Protein AF-A0A955LNB6-F1 (afdb_monomer_lite)

pLDDT: mean 81.21, std 17.21, range [40.66, 97.81]

Sequence (208 aa):
MKDRTSLYIALIISGLAFLQFVVLPTIRTRTSMTVINSIMADWQSANHITPMNYWINRNKYPTLPRLVTYKMRNRQVLKKDDELSARFILTLNFEPNPSVPQNSDWLFVLKKSGGNWKVADFRLSKLHPSDIKQQAARYDAAADRAALQQMENARTANAPERQEQQNQPKQQASEVKPLRPIPMKPVETPPQDQTKRPGYRAIPAYVD

Secondary structure (DSSP, 8-state):
---HHHHHHHHHHHHHHHIIIIIHHHHHHHHHHHHHHHHHHHHHTT--SGGGGGBSSGGG----PPEEEEEEEEEEEEEETTEEEEEEEEEEEESS-TTS-TTEEEEEEEEEETTEEEEEEEEE----HHHHHHHHHHHHHHHHHHHHHHHHHHHHHTS--TTSTT----------PPPPPPPPPP-PPPP-----PPPPPP-PPPP-

Structure (mmCIF, N/CA/C/O backbone):
data_AF-A0A955LNB6-F1
#
_entry.id   AF-A0A955LNB6-F1
#
loop_
_atom_site.group_PDB
_atom_site.id
_atom_site.type_symbol
_atom_site.label_atom_id
_atom_site.label_alt_id
_atom_site.label_comp_id
_atom_site.label_asym_id
_atom_site.label_entity_id
_atom_site.label_seq_id
_atom_site.pdbx_PDB_ins_code
_atom_site.Cartn_x
_atom_site.Cartn_y
_atom_site.Cartn_z
_atom_site.occupancy
_atom_site.B_iso_or_equiv
_atom_site.auth_seq_id
_atom_site.auth_comp_id
_atom_site.auth_asym_id
_atom_site.auth_atom_id
_atom_site.pdbx_PDB_model_num
ATOM 1 N N . MET A 1 1 ? -31.751 21.575 38.777 1.00 57.75 1 MET A N 1
ATOM 2 C CA . MET A 1 1 ? -30.827 22.002 37.703 1.00 57.75 1 MET A CA 1
ATOM 3 C C . MET A 1 1 ? -30.287 20.740 37.054 1.00 57.75 1 MET A C 1
ATOM 5 O O . MET A 1 1 ? -29.812 19.888 37.783 1.00 57.75 1 MET A O 1
ATOM 9 N N . LYS A 1 2 ? -30.458 20.545 35.740 1.00 64.88 2 LYS A N 1
ATOM 10 C CA . LYS A 1 2 ? -29.920 19.359 35.046 1.00 64.88 2 LYS A CA 1
ATOM 11 C C . LYS A 1 2 ? -28.391 19.446 35.033 1.00 64.88 2 LYS A C 1
ATOM 13 O O . LYS A 1 2 ? -27.858 20.469 34.602 1.00 64.88 2 LYS A O 1
ATOM 18 N N . ASP A 1 3 ? -27.717 18.400 35.503 1.00 81.88 3 ASP A N 1
ATOM 19 C CA . ASP A 1 3 ? -26.260 18.346 35.625 1.00 81.88 3 ASP A CA 1
ATOM 20 C C . ASP A 1 3 ? -25.580 18.483 34.262 1.00 81.88 3 ASP A C 1
ATOM 22 O O . ASP A 1 3 ? -25.477 17.529 33.484 1.00 81.88 3 ASP A O 1
ATOM 26 N N . ARG A 1 4 ? -25.075 19.689 33.981 1.00 90.50 4 ARG A N 1
ATOM 27 C CA . ARG A 1 4 ? -24.295 20.007 32.773 1.00 90.50 4 ARG A CA 1
ATOM 28 C C . ARG A 1 4 ? -23.047 19.125 32.648 1.00 90.50 4 ARG A C 1
ATOM 30 O O . ARG A 1 4 ? -22.576 18.889 31.542 1.00 90.50 4 ARG A O 1
ATOM 37 N N . THR A 1 5 ? -22.558 18.587 33.765 1.00 91.25 5 THR A N 1
ATOM 38 C CA . THR A 1 5 ? -21.441 17.637 33.844 1.00 91.25 5 THR A CA 1
ATOM 39 C C . THR A 1 5 ? -21.655 16.410 32.958 1.00 91.25 5 THR A C 1
ATOM 41 O O . THR A 1 5 ? -20.740 16.006 32.245 1.00 91.25 5 THR A O 1
ATOM 44 N N . SER A 1 6 ? -22.874 15.860 32.925 1.00 89.94 6 SER A N 1
ATOM 45 C CA . SER A 1 6 ? -23.200 14.697 32.085 1.00 89.94 6 SER A CA 1
ATOM 46 C C . SER A 1 6 ? -23.040 14.989 30.585 1.00 89.94 6 SER A C 1
ATOM 48 O O . SER A 1 6 ? -22.531 14.154 29.837 1.00 89.94 6 SER A O 1
ATOM 50 N N . LEU A 1 7 ? -23.393 16.205 30.153 1.00 92.12 7 LEU A N 1
ATOM 51 C CA . LEU A 1 7 ? -23.286 16.641 28.761 1.00 92.12 7 LEU A CA 1
ATOM 52 C C . LEU A 1 7 ? -21.824 16.810 28.324 1.00 92.12 7 LEU A C 1
ATOM 54 O O . LEU A 1 7 ? -21.465 16.400 27.222 1.00 92.12 7 LEU A O 1
ATOM 58 N N . TYR A 1 8 ? -20.964 17.348 29.194 1.00 95.56 8 TYR A N 1
ATOM 59 C CA . TYR A 1 8 ? -19.531 17.454 28.903 1.00 95.56 8 TYR A CA 1
ATOM 60 C C . TYR A 1 8 ? -18.861 16.082 28.782 1.00 95.56 8 TYR A C 1
ATOM 62 O O . TYR A 1 8 ? -18.085 15.865 27.853 1.00 95.56 8 TYR A O 1
ATOM 70 N N . ILE A 1 9 ? -19.197 15.136 29.667 1.00 94.88 9 ILE A N 1
ATOM 71 C CA . ILE A 1 9 ? -18.668 13.765 29.599 1.00 94.88 9 ILE A CA 1
ATOM 72 C C . ILE A 1 9 ? -19.080 13.099 28.280 1.00 94.88 9 ILE A C 1
ATOM 74 O O . ILE A 1 9 ? -18.234 12.528 27.590 1.00 94.88 9 ILE A O 1
ATOM 78 N N . ALA A 1 10 ? -20.351 13.226 27.884 1.00 93.62 10 ALA A N 1
ATOM 79 C CA . ALA A 1 10 ? -20.845 12.671 26.625 1.00 93.62 10 ALA A CA 1
ATOM 80 C C . ALA A 1 10 ? -20.118 13.255 25.398 1.00 93.62 10 ALA A C 1
ATOM 82 O O . ALA A 1 10 ? -19.743 12.510 24.491 1.00 93.62 10 ALA A O 1
ATOM 83 N N . LEU A 1 11 ? -19.862 14.569 25.383 1.00 95.50 11 LEU A N 1
ATOM 84 C CA . LEU A 1 11 ? -19.104 15.223 24.311 1.00 95.50 11 LEU A CA 1
ATOM 85 C C . LEU A 1 11 ? -17.657 14.724 24.227 1.00 95.50 11 LEU A C 1
ATOM 87 O O . LEU A 1 11 ? -17.171 14.461 23.129 1.00 95.50 11 LEU A O 1
ATOM 91 N N . ILE A 1 12 ? -16.983 14.552 25.367 1.00 96.56 12 ILE A N 1
ATOM 92 C CA . ILE A 1 12 ? -15.603 14.051 25.412 1.00 96.56 12 ILE A CA 1
ATOM 93 C C . ILE A 1 12 ? -15.532 12.619 24.868 1.00 96.56 12 ILE A C 1
ATOM 95 O O . ILE A 1 12 ? -14.704 12.336 24.002 1.00 96.56 12 ILE A O 1
ATOM 99 N N . ILE A 1 13 ? -16.425 11.731 25.317 1.00 96.44 13 ILE A N 1
ATOM 100 C CA . ILE A 1 13 ? -16.478 10.337 24.847 1.00 96.44 13 ILE A CA 1
ATOM 101 C C . ILE A 1 13 ? -16.767 10.285 23.341 1.00 96.44 13 ILE A C 1
ATOM 103 O O . ILE A 1 13 ? -16.095 9.554 22.613 1.00 96.44 13 ILE A O 1
ATOM 107 N N . SER A 1 14 ? -17.715 11.094 22.861 1.00 94.94 14 SER A N 1
ATOM 108 C CA . SER A 1 14 ? -18.036 11.192 21.432 1.00 94.94 14 SER A CA 1
ATOM 109 C C . SER A 1 14 ? -16.838 11.681 20.608 1.00 94.94 14 SER A C 1
ATOM 111 O O . SER A 1 14 ? -16.499 11.088 19.582 1.00 94.94 14 SER A O 1
ATOM 113 N N . GLY A 1 15 ? -16.120 12.700 21.092 1.00 95.06 15 GLY A N 1
ATOM 114 C CA . GLY A 1 15 ? -14.901 13.201 20.453 1.00 95.06 15 GLY A CA 1
ATOM 115 C C . GLY A 1 15 ? -13.784 12.154 20.387 1.00 95.06 15 GLY A C 1
ATOM 116 O O . GLY A 1 15 ? -13.157 11.979 19.341 1.00 95.06 15 GLY A O 1
ATOM 117 N N . LEU A 1 16 ? -13.568 11.405 21.473 1.00 94.81 16 LEU A N 1
ATOM 118 C CA . LEU A 1 16 ? -12.609 10.295 21.524 1.00 94.81 16 LEU A CA 1
ATOM 119 C C . LEU A 1 16 ? -12.979 9.174 20.548 1.00 94.81 16 LEU A C 1
ATOM 121 O O . LEU A 1 16 ? -12.115 8.682 19.819 1.00 94.81 16 LEU A O 1
ATOM 125 N N . ALA A 1 17 ? -14.260 8.802 20.485 1.00 92.31 17 ALA A N 1
ATOM 126 C CA . ALA A 1 17 ? -14.748 7.817 19.528 1.00 92.31 17 ALA A CA 1
ATOM 127 C C . ALA A 1 17 ? -14.506 8.286 18.083 1.00 92.31 17 ALA A C 1
ATOM 129 O O . ALA A 1 17 ? -13.947 7.542 17.276 1.00 92.31 17 ALA A O 1
ATOM 130 N N . PHE A 1 18 ? -14.829 9.541 17.761 1.00 93.00 18 PHE A N 1
ATOM 131 C CA . PHE A 1 18 ? -14.580 10.106 16.435 1.00 93.00 18 PHE A CA 1
ATOM 132 C C . PHE A 1 18 ? -13.091 10.066 16.051 1.00 93.00 18 PHE A C 1
ATOM 134 O O . PHE A 1 18 ? -12.734 9.646 14.945 1.00 93.00 18 PHE A O 1
ATOM 141 N N . LEU A 1 19 ? -12.198 10.429 16.978 1.00 91.56 19 LEU A N 1
ATOM 142 C CA . LEU A 1 19 ? -10.753 10.364 16.757 1.00 91.56 19 LEU A CA 1
ATOM 143 C C . LEU A 1 19 ? -10.287 8.926 16.456 1.00 91.56 19 LEU A C 1
ATOM 145 O O . LEU A 1 19 ? -9.503 8.694 15.529 1.00 91.56 19 LEU A O 1
ATOM 149 N N . GLN A 1 20 ? -10.800 7.956 17.216 1.00 89.62 20 GLN A N 1
ATOM 150 C CA . GLN A 1 20 ? -10.409 6.552 17.121 1.00 89.62 20 GLN A CA 1
ATOM 151 C C . GLN A 1 20 ? -10.917 5.871 15.847 1.00 89.62 20 GLN A C 1
ATOM 153 O O . GLN A 1 20 ? -10.174 5.110 15.221 1.00 89.62 20 GLN A O 1
ATOM 158 N N . PHE A 1 21 ? -12.161 6.146 15.454 1.00 86.75 21 PHE A N 1
ATOM 159 C CA . PHE A 1 21 ? -12.832 5.436 14.364 1.00 86.75 21 PHE A CA 1
ATOM 160 C C . PHE A 1 21 ? -12.761 6.153 13.013 1.00 86.75 21 PHE A C 1
ATOM 162 O O . PHE A 1 21 ? -12.833 5.486 11.985 1.00 86.75 21 PHE A O 1
ATOM 169 N N . VAL A 1 22 ? -12.566 7.475 12.981 1.00 86.88 22 VAL A N 1
ATOM 170 C CA . VAL A 1 22 ? -12.544 8.248 11.724 1.00 86.88 22 VAL A CA 1
ATOM 171 C C . VAL A 1 22 ? -11.147 8.781 11.427 1.00 86.88 22 VAL A C 1
ATOM 173 O O . VAL A 1 22 ? -10.573 8.511 10.366 1.00 86.88 22 VAL A O 1
ATOM 176 N N . VAL A 1 23 ? -10.556 9.510 12.376 1.00 87.88 23 VAL A N 1
ATOM 177 C CA . VAL A 1 23 ? -9.294 10.230 12.149 1.00 87.88 23 VAL A CA 1
ATOM 178 C C . VAL A 1 23 ? -8.121 9.259 12.014 1.00 87.88 23 VAL A C 1
ATOM 180 O O . VAL A 1 23 ? -7.383 9.300 11.026 1.00 87.88 23 VAL A O 1
ATOM 183 N N . LEU A 1 24 ? -7.962 8.336 12.964 1.00 86.44 24 LEU A N 1
ATOM 184 C CA . LEU A 1 24 ? -6.843 7.391 12.976 1.00 86.44 24 LEU A CA 1
ATOM 185 C C . LEU A 1 24 ? -6.779 6.487 11.728 1.00 86.44 24 LEU A C 1
ATOM 187 O O . LEU A 1 24 ? -5.697 6.383 11.138 1.00 86.44 24 LEU A O 1
ATOM 191 N N . PRO A 1 25 ? -7.875 5.855 11.266 1.00 85.94 25 PRO A N 1
ATOM 192 C CA . PRO A 1 25 ? -7.866 5.079 10.024 1.00 85.94 25 PRO A CA 1
ATOM 193 C C . PRO A 1 25 ? -7.523 5.924 8.792 1.00 85.94 25 PRO A C 1
ATOM 195 O O . PRO A 1 25 ? -6.748 5.490 7.933 1.00 85.94 25 PRO A O 1
ATOM 198 N N . THR A 1 26 ? -8.018 7.162 8.734 1.00 87.75 26 THR A N 1
ATOM 199 C CA . THR A 1 26 ? -7.724 8.098 7.638 1.00 87.75 26 THR A CA 1
ATOM 200 C C . THR A 1 26 ? -6.242 8.476 7.597 1.00 87.75 26 THR A C 1
ATOM 202 O O . THR A 1 26 ? -5.619 8.481 6.536 1.00 87.75 26 THR A O 1
ATOM 205 N N . ILE A 1 27 ? -5.619 8.721 8.751 1.00 88.94 27 ILE A N 1
ATOM 206 C CA . ILE A 1 27 ? -4.177 9.001 8.824 1.00 88.94 27 ILE A CA 1
ATOM 207 C C . ILE A 1 27 ? -3.359 7.766 8.415 1.00 88.94 27 ILE A C 1
ATOM 209 O O . ILE A 1 27 ? -2.391 7.869 7.655 1.00 88.94 27 ILE A O 1
ATOM 213 N N . ARG A 1 28 ? -3.748 6.573 8.881 1.00 88.56 28 ARG A N 1
ATOM 214 C CA . ARG A 1 28 ? -3.058 5.312 8.549 1.00 88.56 28 ARG A CA 1
ATOM 215 C C . ARG A 1 28 ? -3.089 5.024 7.048 1.00 88.56 28 ARG A C 1
ATOM 217 O O . ARG A 1 28 ? -2.062 4.665 6.477 1.00 88.56 28 ARG A O 1
ATOM 224 N N . THR A 1 29 ? -4.234 5.229 6.402 1.00 89.19 29 THR A N 1
ATOM 225 C CA . THR A 1 29 ? -4.370 5.052 4.949 1.00 89.19 29 THR A CA 1
ATOM 226 C C . THR A 1 29 ? -3.536 6.074 4.178 1.00 89.19 29 THR A C 1
ATOM 228 O O . THR A 1 29 ? -2.762 5.675 3.307 1.00 89.19 29 THR A O 1
ATOM 231 N N . ARG A 1 30 ? -3.599 7.363 4.539 1.00 93.00 30 ARG A N 1
ATOM 232 C CA . ARG A 1 30 ? -2.792 8.420 3.902 1.00 93.00 30 ARG A CA 1
ATOM 233 C C . ARG A 1 30 ? -1.290 8.150 3.993 1.00 93.00 30 ARG A C 1
ATOM 235 O O . ARG A 1 30 ? -0.617 8.169 2.973 1.00 93.00 30 ARG A O 1
ATOM 242 N N . THR A 1 31 ? -0.780 7.820 5.177 1.00 94.75 31 THR A N 1
ATOM 243 C CA . THR A 1 31 ? 0.662 7.567 5.376 1.00 94.75 31 THR A CA 1
ATOM 244 C C . THR A 1 31 ? 1.172 6.364 4.580 1.00 94.75 31 THR A C 1
ATOM 246 O O . THR A 1 31 ? 2.253 6.431 4.000 1.00 94.75 31 THR A O 1
ATOM 249 N N . SER A 1 32 ? 0.389 5.283 4.488 1.00 95.88 32 SER A N 1
ATOM 250 C CA . SER A 1 32 ? 0.748 4.136 3.640 1.00 95.88 32 SER A CA 1
ATOM 251 C C . SER A 1 32 ? 0.748 4.486 2.144 1.00 95.88 32 SER A C 1
ATOM 253 O O . SER A 1 32 ? 1.608 4.023 1.400 1.00 95.88 32 SER A O 1
ATOM 255 N N . MET A 1 33 ? -0.183 5.346 1.713 1.00 96.44 33 MET A N 1
ATOM 256 C CA . MET A 1 33 ? -0.274 5.829 0.334 1.00 96.44 33 MET A CA 1
ATOM 257 C C . MET A 1 33 ? 0.934 6.687 -0.041 1.00 96.44 33 MET A C 1
ATOM 259 O O . MET A 1 33 ? 1.473 6.530 -1.130 1.00 96.44 33 MET A O 1
ATOM 263 N N . THR A 1 34 ? 1.379 7.564 0.863 1.00 96.81 34 THR A N 1
ATOM 264 C CA . THR A 1 34 ? 2.562 8.401 0.643 1.00 96.81 34 THR A CA 1
ATOM 265 C C . THR A 1 34 ? 3.787 7.551 0.323 1.00 96.81 34 THR A C 1
ATOM 267 O O . THR A 1 34 ? 4.475 7.847 -0.643 1.00 96.81 34 THR A O 1
ATOM 270 N N . VAL A 1 35 ? 4.013 6.455 1.057 1.00 97.06 35 VAL A N 1
ATOM 271 C CA . VAL A 1 35 ? 5.143 5.548 0.788 1.00 97.06 35 VAL A CA 1
ATOM 272 C C . VAL A 1 35 ? 5.052 4.920 -0.602 1.00 97.06 35 VAL A C 1
ATOM 274 O O . VAL A 1 35 ? 6.038 4.934 -1.332 1.00 97.06 35 VAL A O 1
ATOM 277 N N . ILE A 1 36 ? 3.881 4.414 -1.002 1.00 97.69 36 ILE A N 1
ATOM 278 C CA . ILE A 1 36 ? 3.691 3.869 -2.356 1.00 97.69 36 ILE A CA 1
ATOM 279 C C . ILE A 1 36 ? 3.955 4.935 -3.421 1.00 97.69 36 ILE A C 1
ATOM 281 O O . ILE A 1 36 ? 4.692 4.670 -4.365 1.00 97.69 36 ILE A O 1
ATOM 285 N N . ASN A 1 37 ? 3.403 6.138 -3.258 1.00 97.56 37 ASN A N 1
ATOM 286 C CA . ASN A 1 37 ? 3.595 7.225 -4.215 1.00 97.56 37 ASN A CA 1
ATOM 287 C C . ASN A 1 37 ? 5.072 7.620 -4.341 1.00 97.56 37 ASN A C 1
ATOM 289 O O . ASN A 1 37 ? 5.534 7.827 -5.458 1.00 97.56 37 ASN A O 1
ATOM 293 N N . SER A 1 38 ? 5.814 7.668 -3.229 1.00 97.25 38 SER A N 1
ATOM 294 C CA . SER A 1 38 ? 7.257 7.924 -3.252 1.00 97.25 38 SER A CA 1
ATOM 295 C C . SER A 1 38 ? 8.016 6.838 -4.013 1.00 97.25 38 SER A C 1
ATOM 297 O O . SER A 1 38 ? 8.815 7.165 -4.881 1.00 97.25 38 SER A O 1
ATOM 299 N N . ILE A 1 39 ? 7.720 5.554 -3.764 1.00 97.00 39 ILE A N 1
ATOM 300 C CA . ILE A 1 39 ? 8.344 4.440 -4.502 1.00 97.00 39 ILE A CA 1
ATOM 301 C C . ILE A 1 39 ? 8.054 4.561 -6.004 1.00 97.00 39 ILE A C 1
ATOM 303 O O . ILE A 1 39 ? 8.958 4.391 -6.817 1.00 97.00 39 ILE A O 1
ATOM 307 N N . MET A 1 40 ? 6.807 4.862 -6.385 1.00 97.56 40 MET A N 1
ATOM 308 C CA . MET A 1 40 ? 6.447 5.014 -7.798 1.00 97.56 40 MET A CA 1
ATOM 309 C C . MET A 1 40 ? 7.176 6.199 -8.441 1.00 97.56 40 MET A C 1
ATOM 311 O O . MET A 1 40 ? 7.674 6.062 -9.554 1.00 97.56 40 MET A O 1
ATOM 315 N N . ALA A 1 41 ? 7.273 7.337 -7.747 1.00 97.06 41 ALA A N 1
ATOM 316 C CA . ALA A 1 41 ? 7.988 8.516 -8.232 1.00 97.06 41 ALA A CA 1
ATOM 317 C C . ALA A 1 41 ? 9.495 8.246 -8.413 1.00 97.06 41 ALA A C 1
ATOM 319 O O . ALA A 1 41 ? 10.077 8.611 -9.438 1.00 97.06 41 ALA A O 1
ATOM 320 N N . ASP A 1 42 ? 10.118 7.543 -7.465 1.00 96.38 42 ASP A N 1
ATOM 321 C CA . ASP A 1 42 ? 11.518 7.124 -7.566 1.00 96.38 42 ASP A CA 1
ATOM 322 C C . ASP A 1 42 ? 11.732 6.179 -8.765 1.00 96.38 42 ASP A C 1
ATOM 324 O O . ASP A 1 42 ? 12.638 6.377 -9.574 1.00 96.38 42 ASP A O 1
ATOM 328 N N . TRP A 1 43 ? 10.846 5.198 -8.965 1.00 95.94 43 TRP A N 1
ATOM 329 C CA . TRP A 1 43 ? 10.913 4.309 -10.130 1.00 95.94 43 TRP A CA 1
ATOM 330 C C . TRP A 1 43 ? 10.655 5.025 -11.463 1.00 95.94 43 TRP A C 1
ATOM 332 O O . TRP A 1 43 ? 11.260 4.662 -12.473 1.00 95.94 43 TRP A O 1
ATOM 342 N N . GLN A 1 44 ? 9.799 6.052 -11.491 1.00 96.69 44 GLN A N 1
ATOM 343 C CA . GLN A 1 44 ? 9.571 6.880 -12.685 1.00 96.69 44 GLN A CA 1
ATOM 344 C C . GLN A 1 44 ? 10.770 7.767 -13.034 1.00 96.69 44 GLN A C 1
ATOM 346 O O . GLN A 1 44 ? 10.996 8.069 -14.209 1.00 96.69 44 GLN A O 1
ATOM 351 N N . SER A 1 45 ? 11.559 8.162 -12.033 1.00 95.56 45 SER A N 1
ATOM 352 C CA . SER A 1 45 ? 12.794 8.937 -12.209 1.00 95.56 45 SER A CA 1
ATOM 353 C C . SER A 1 45 ? 14.036 8.071 -12.453 1.00 95.56 45 SER A C 1
ATOM 355 O O . SER A 1 45 ? 15.135 8.610 -12.534 1.00 95.56 45 SER A O 1
ATOM 357 N N . ALA A 1 46 ? 13.873 6.747 -12.593 1.00 91.31 46 ALA A N 1
ATOM 358 C CA . ALA A 1 46 ? 14.968 5.775 -12.698 1.00 91.31 46 ALA A CA 1
ATOM 359 C C . ALA A 1 46 ? 15.947 5.807 -11.503 1.00 91.31 46 ALA A C 1
ATOM 361 O O . ALA A 1 46 ? 17.087 5.352 -11.595 1.00 91.31 46 ALA A O 1
ATOM 362 N N . ASN A 1 47 ? 15.503 6.315 -10.348 1.00 91.94 47 ASN A N 1
ATOM 363 C CA . ASN A 1 47 ? 16.270 6.257 -9.115 1.00 91.94 47 ASN A CA 1
ATOM 364 C C . ASN A 1 47 ? 16.031 4.909 -8.426 1.00 91.94 47 ASN A C 1
ATOM 366 O O . ASN A 1 47 ? 15.005 4.690 -7.783 1.00 91.94 47 ASN A O 1
ATOM 370 N N . HIS A 1 48 ? 17.000 4.003 -8.534 1.00 85.75 48 HIS A N 1
ATOM 371 C CA . HIS A 1 48 ? 16.894 2.667 -7.943 1.00 85.75 48 HIS A CA 1
ATOM 372 C C . HIS A 1 48 ? 17.425 2.574 -6.503 1.00 85.75 48 HIS A C 1
ATOM 374 O O . HIS A 1 48 ? 17.187 1.565 -5.843 1.00 85.75 48 HIS A O 1
ATOM 380 N N . ILE A 1 49 ? 18.116 3.603 -5.998 1.00 90.88 49 ILE A N 1
ATOM 381 C CA . ILE A 1 49 ? 18.799 3.560 -4.694 1.00 90.88 49 ILE A CA 1
ATOM 382 C C . ILE A 1 49 ? 17.860 3.999 -3.568 1.00 90.88 49 ILE A C 1
ATOM 384 O O . ILE A 1 49 ? 17.695 3.283 -2.578 1.00 90.88 49 ILE A O 1
ATOM 388 N N . THR A 1 50 ? 17.213 5.158 -3.714 1.00 92.75 50 THR A N 1
ATOM 389 C CA . THR A 1 50 ? 16.292 5.698 -2.702 1.00 92.75 50 THR A CA 1
ATOM 390 C C . THR A 1 50 ? 15.161 4.734 -2.327 1.00 92.75 50 THR A C 1
ATOM 392 O O . THR A 1 50 ? 14.970 4.504 -1.123 1.00 92.75 50 THR A O 1
ATOM 395 N N . PRO A 1 51 ? 14.443 4.104 -3.281 1.00 93.06 51 PRO A N 1
ATOM 396 C CA . PRO A 1 51 ? 13.276 3.306 -2.942 1.00 93.06 51 PRO A CA 1
ATOM 397 C C . PRO A 1 51 ? 13.629 2.029 -2.171 1.00 93.06 51 PRO A C 1
ATOM 399 O O . PRO A 1 51 ? 12.805 1.541 -1.398 1.00 93.06 51 PRO A O 1
ATOM 402 N N . MET A 1 52 ? 14.871 1.537 -2.272 1.00 95.00 52 MET A N 1
ATOM 403 C CA . MET A 1 52 ? 15.361 0.390 -1.499 1.00 95.00 52 MET A CA 1
ATOM 404 C C . MET A 1 52 ? 15.220 0.603 0.022 1.00 95.00 52 MET A C 1
ATOM 406 O O . MET A 1 52 ? 15.034 -0.354 0.776 1.00 95.00 52 MET A O 1
ATOM 410 N N . ASN A 1 53 ? 15.239 1.854 0.499 1.00 95.00 53 ASN A N 1
ATOM 411 C CA . ASN A 1 53 ? 15.068 2.174 1.920 1.00 95.00 53 ASN A CA 1
ATOM 412 C C . ASN A 1 53 ? 13.651 1.922 2.452 1.00 95.00 53 ASN A C 1
ATOM 414 O O . ASN A 1 53 ? 13.474 1.760 3.666 1.00 95.00 53 ASN A O 1
ATOM 418 N N . TYR A 1 54 ? 12.654 1.838 1.567 1.00 96.31 54 TYR A N 1
ATOM 419 C CA . TYR A 1 54 ? 11.291 1.491 1.956 1.00 96.31 54 TYR A CA 1
ATOM 420 C C . TYR A 1 54 ? 11.110 -0.008 2.197 1.00 96.31 54 TYR A C 1
ATOM 422 O O . TYR A 1 54 ? 10.094 -0.391 2.765 1.00 96.31 54 TYR A O 1
ATOM 430 N N . TRP A 1 55 ? 12.056 -0.873 1.825 1.00 97.38 55 TRP A N 1
ATOM 431 C CA . TRP A 1 55 ? 11.935 -2.311 2.063 1.00 97.38 55 TRP A CA 1
ATOM 432 C C . TRP A 1 55 ? 12.341 -2.681 3.491 1.00 97.38 55 TRP A C 1
ATOM 434 O O . TRP A 1 55 ? 13.297 -2.145 4.056 1.00 97.38 55 TRP A O 1
ATOM 444 N N . ILE A 1 56 ? 11.619 -3.635 4.087 1.00 95.88 56 ILE A N 1
ATOM 445 C CA . ILE A 1 56 ? 12.026 -4.253 5.360 1.00 95.88 56 ILE A CA 1
ATOM 446 C C . ILE A 1 56 ? 13.324 -5.031 5.156 1.00 95.88 56 ILE A C 1
ATOM 448 O O . ILE A 1 56 ? 14.265 -4.882 5.930 1.00 95.88 56 ILE A O 1
ATOM 452 N N . ASN A 1 57 ? 13.373 -5.840 4.096 1.00 95.69 57 ASN A N 1
ATOM 453 C CA . ASN A 1 57 ? 14.563 -6.569 3.685 1.00 95.69 57 ASN A CA 1
ATOM 454 C C . ASN A 1 57 ? 15.049 -6.015 2.343 1.00 95.69 57 ASN A C 1
ATOM 456 O O . ASN A 1 57 ? 14.411 -6.246 1.315 1.00 95.69 57 ASN A O 1
ATOM 460 N N . ARG A 1 58 ? 16.185 -5.310 2.367 1.00 95.19 58 ARG A N 1
ATOM 461 C CA . ARG A 1 58 ? 16.799 -4.700 1.178 1.00 95.19 58 ARG A CA 1
ATOM 462 C C . ARG A 1 58 ? 17.142 -5.728 0.096 1.00 95.19 58 ARG A C 1
ATOM 464 O O . ARG A 1 58 ? 17.010 -5.418 -1.077 1.00 95.19 58 ARG A O 1
ATOM 471 N N . ASN A 1 59 ? 17.450 -6.972 0.465 1.00 94.94 59 ASN A N 1
ATOM 472 C CA . ASN A 1 59 ? 17.775 -8.039 -0.491 1.00 94.94 59 ASN A CA 1
ATOM 473 C C . ASN A 1 59 ? 16.550 -8.534 -1.280 1.00 94.94 59 ASN A C 1
ATOM 475 O O . ASN A 1 59 ? 16.697 -9.278 -2.241 1.00 94.94 59 ASN A O 1
ATOM 479 N N . LYS A 1 60 ? 15.333 -8.156 -0.863 1.00 94.00 60 LYS A N 1
ATOM 480 C CA . LYS A 1 60 ? 14.086 -8.428 -1.597 1.00 94.00 60 LYS A CA 1
ATOM 481 C C . LYS A 1 60 ? 13.662 -7.261 -2.494 1.00 94.00 60 LYS A C 1
ATOM 483 O O . LYS A 1 60 ? 12.558 -7.290 -3.040 1.00 94.00 60 LYS A O 1
ATOM 488 N N . TYR A 1 61 ? 14.477 -6.213 -2.588 1.00 95.38 61 TYR A N 1
ATOM 489 C CA . TYR A 1 61 ? 14.222 -5.110 -3.500 1.00 95.38 61 TYR A CA 1
ATOM 490 C C . TYR A 1 61 ? 14.426 -5.592 -4.947 1.00 95.38 61 TYR A C 1
ATOM 492 O O . TYR A 1 61 ? 15.483 -6.145 -5.253 1.00 95.38 61 TYR A O 1
ATOM 500 N N . PRO A 1 62 ? 13.425 -5.448 -5.829 1.00 93.00 62 PRO A N 1
ATOM 501 C CA . PRO A 1 62 ? 13.531 -5.914 -7.203 1.00 93.00 62 PRO A CA 1
ATOM 502 C C . PRO A 1 62 ? 14.333 -4.921 -8.056 1.00 93.00 62 PRO A C 1
ATOM 504 O O . PRO A 1 62 ? 14.125 -3.709 -7.979 1.00 93.00 62 PRO A O 1
ATOM 507 N N . THR A 1 63 ? 15.186 -5.432 -8.941 1.00 91.75 63 THR A N 1
ATOM 508 C CA . THR A 1 63 ? 15.768 -4.624 -10.020 1.00 91.75 63 THR A CA 1
ATOM 509 C C . THR A 1 63 ? 14.784 -4.598 -11.184 1.00 91.75 63 THR A C 1
ATOM 511 O O . THR A 1 63 ? 14.572 -5.612 -11.846 1.00 91.75 63 THR A O 1
ATOM 514 N N . LEU A 1 64 ? 14.147 -3.450 -11.404 1.00 92.44 64 LEU A N 1
ATOM 515 C CA . LEU A 1 64 ? 13.146 -3.246 -12.453 1.00 92.44 64 LEU A CA 1
ATOM 516 C C . LEU A 1 64 ? 13.604 -2.130 -13.401 1.00 92.44 64 LEU A C 1
ATOM 518 O O . LEU A 1 64 ? 14.309 -1.226 -12.952 1.00 92.44 64 LEU A O 1
ATOM 522 N N . PRO A 1 65 ? 13.191 -2.154 -14.681 1.00 94.06 65 PRO A N 1
ATOM 523 C CA . PRO A 1 65 ? 13.348 -1.019 -15.582 1.00 94.06 65 PRO A CA 1
ATOM 524 C C . PRO A 1 65 ? 12.636 0.222 -15.043 1.00 94.06 65 PRO A C 1
ATOM 526 O O . PRO A 1 65 ? 11.839 0.152 -14.101 1.00 94.06 65 PRO A O 1
ATOM 529 N N . ARG A 1 66 ? 12.873 1.363 -15.688 1.00 95.69 66 ARG A N 1
ATOM 530 C CA . ARG A 1 66 ? 12.157 2.596 -15.372 1.00 95.69 66 ARG A CA 1
ATOM 531 C C . ARG A 1 66 ? 10.649 2.388 -15.509 1.00 95.69 66 ARG A C 1
ATOM 533 O O . ARG A 1 66 ? 10.163 1.799 -16.476 1.00 95.69 66 ARG A O 1
ATOM 540 N N . LEU A 1 67 ? 9.901 2.885 -14.529 1.00 97.00 67 LEU A N 1
ATOM 541 C CA . LEU A 1 67 ? 8.444 2.880 -14.568 1.00 97.00 67 LEU A CA 1
ATOM 542 C C . LEU A 1 67 ? 7.963 4.012 -15.486 1.00 97.00 67 LEU A C 1
ATOM 544 O O . LEU A 1 67 ? 8.353 5.162 -15.314 1.00 97.00 67 LEU A O 1
ATOM 548 N N . VAL A 1 68 ? 7.092 3.708 -16.443 1.00 97.12 68 VAL A N 1
ATOM 549 C CA . VAL A 1 68 ? 6.496 4.701 -17.349 1.00 97.12 68 VAL A CA 1
ATOM 550 C C . VAL A 1 68 ? 5.208 5.236 -16.727 1.00 97.12 68 VAL A C 1
ATOM 552 O O . VAL A 1 68 ? 5.079 6.426 -16.441 1.00 97.12 68 VAL A O 1
ATOM 555 N N . THR A 1 69 ? 4.266 4.340 -16.425 1.00 97.44 69 THR A N 1
ATOM 556 C CA . THR A 1 69 ? 2.981 4.690 -15.802 1.00 97.44 69 THR A CA 1
ATOM 557 C C . THR A 1 69 ? 2.556 3.644 -14.786 1.00 97.44 69 THR A C 1
ATOM 559 O O . THR A 1 69 ? 2.915 2.473 -14.897 1.00 97.44 69 THR A O 1
ATOM 562 N N . TYR A 1 70 ? 1.700 4.037 -13.849 1.00 97.31 70 TYR A N 1
ATOM 563 C CA . TYR A 1 70 ? 1.029 3.102 -12.956 1.00 97.31 70 TYR A CA 1
ATOM 564 C C . TYR A 1 70 ? -0.434 3.485 -12.745 1.00 97.31 70 TYR A C 1
ATOM 566 O O . TYR A 1 70 ? -0.817 4.649 -12.865 1.00 97.31 70 TYR A O 1
ATOM 574 N N . LYS A 1 71 ? -1.259 2.497 -12.394 1.00 96.31 71 LYS A N 1
ATOM 575 C CA . LYS A 1 71 ? -2.656 2.700 -12.008 1.00 96.31 71 LYS A CA 1
ATOM 576 C C . LYS A 1 71 ? -2.980 1.897 -10.760 1.00 96.31 71 LYS A C 1
ATOM 578 O O . LYS A 1 71 ? -2.884 0.674 -10.758 1.00 96.31 71 LYS A O 1
ATOM 583 N N . MET A 1 72 ? -3.420 2.575 -9.706 1.00 95.25 72 MET A N 1
ATOM 584 C CA . MET A 1 72 ? -3.899 1.899 -8.503 1.00 95.25 72 MET A CA 1
ATOM 585 C C . MET A 1 72 ? -5.251 1.232 -8.775 1.00 95.25 72 MET A C 1
ATOM 587 O O . MET A 1 72 ? -6.191 1.886 -9.224 1.00 95.25 72 MET A O 1
ATOM 591 N N . ARG A 1 73 ? -5.343 -0.075 -8.516 1.00 92.62 73 ARG A N 1
ATOM 592 C CA . ARG A 1 73 ? -6.562 -0.876 -8.701 1.00 92.62 73 ARG A CA 1
ATOM 593 C C . ARG A 1 73 ? -7.292 -1.118 -7.398 1.00 92.62 73 ARG A C 1
ATOM 595 O O . ARG A 1 73 ? -8.508 -0.988 -7.350 1.00 92.62 73 ARG A O 1
ATOM 602 N N . ASN A 1 74 ? -6.550 -1.474 -6.357 1.00 91.00 74 ASN A N 1
ATOM 603 C CA . ASN A 1 74 ? -7.112 -1.744 -5.045 1.00 91.00 74 ASN A CA 1
ATOM 604 C C . ASN A 1 74 ? -6.145 -1.286 -3.954 1.00 91.00 74 ASN A C 1
ATOM 606 O O . ASN A 1 74 ? -4.924 -1.338 -4.124 1.00 91.00 74 ASN A O 1
ATOM 610 N N . ARG A 1 75 ? -6.703 -0.865 -2.823 1.00 93.12 75 ARG A N 1
ATOM 611 C CA . ARG A 1 75 ? -5.969 -0.529 -1.612 1.00 93.12 75 ARG A CA 1
ATOM 612 C C . ARG A 1 75 ? -6.759 -0.990 -0.406 1.00 93.12 75 ARG A C 1
ATOM 614 O O . ARG A 1 75 ? -7.925 -0.645 -0.248 1.00 93.12 75 ARG A O 1
ATOM 621 N N . GLN A 1 76 ? -6.069 -1.650 0.505 1.00 91.38 76 GLN A N 1
ATOM 622 C CA . GLN A 1 76 ? -6.651 -2.119 1.743 1.00 91.38 76 GLN A CA 1
ATOM 623 C C . GLN A 1 76 ? -5.690 -1.912 2.904 1.00 91.38 76 GLN A C 1
ATOM 625 O O . GLN A 1 76 ? -4.503 -2.180 2.769 1.00 91.38 76 GLN A O 1
ATOM 630 N N . VAL A 1 77 ? -6.196 -1.481 4.056 1.00 91.94 77 VAL A N 1
ATOM 631 C CA . VAL A 1 77 ? -5.429 -1.451 5.307 1.00 91.94 77 VAL A CA 1
ATOM 632 C C . VAL A 1 77 ? -6.095 -2.404 6.286 1.00 91.94 77 VAL A C 1
ATOM 634 O O . VAL A 1 77 ? -7.288 -2.301 6.549 1.00 91.94 77 VAL A O 1
ATOM 637 N N . LEU A 1 78 ? -5.320 -3.351 6.795 1.00 89.19 78 LEU A N 1
ATOM 638 C CA . LEU A 1 78 ? -5.750 -4.423 7.679 1.00 89.19 78 LEU A CA 1
ATOM 639 C C . LEU A 1 78 ? -4.985 -4.309 8.996 1.00 89.19 78 LEU A C 1
ATOM 641 O O . LEU A 1 78 ? -3.768 -4.118 8.995 1.00 89.19 78 LEU A O 1
ATOM 645 N N . LYS A 1 79 ? -5.685 -4.475 10.116 1.00 88.25 79 LYS A N 1
ATOM 646 C CA . LYS A 1 79 ? -5.063 -4.686 11.426 1.00 88.25 79 LYS A CA 1
ATOM 647 C C . LYS A 1 79 ? -5.250 -6.156 11.806 1.00 88.25 79 LYS A C 1
ATOM 649 O O . LYS A 1 79 ? -6.388 -6.616 11.824 1.00 88.25 79 LYS A O 1
ATOM 654 N N . LYS A 1 80 ? -4.167 -6.881 12.082 1.00 84.88 80 LYS A N 1
ATOM 655 C CA . LYS A 1 80 ? -4.201 -8.274 12.553 1.00 84.88 80 LYS A CA 1
ATOM 656 C C . LYS A 1 80 ? -3.142 -8.456 13.639 1.00 84.88 80 LYS A C 1
ATOM 658 O O . LYS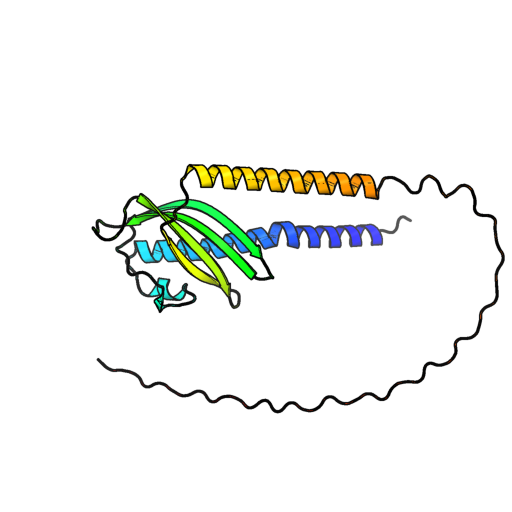 A 1 80 ? -2.013 -8.047 13.411 1.00 84.88 80 LYS A O 1
ATOM 663 N N . ASP A 1 81 ? -3.508 -9.043 14.779 1.00 86.88 81 ASP A N 1
ATOM 664 C CA . ASP A 1 81 ? -2.584 -9.348 15.888 1.00 86.88 81 ASP A CA 1
ATOM 665 C 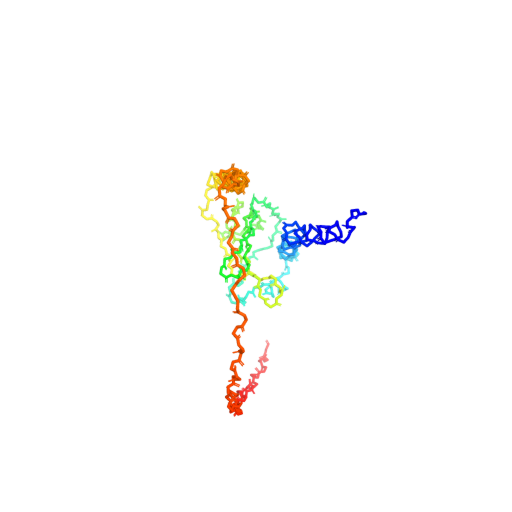C . ASP A 1 81 ? -1.751 -8.122 16.320 1.00 86.88 81 ASP A C 1
ATOM 667 O O . ASP A 1 81 ? -0.534 -8.176 16.443 1.00 86.88 81 ASP A O 1
ATOM 671 N N . ASP A 1 82 ? -2.416 -6.967 16.443 1.00 85.69 82 ASP A N 1
ATOM 672 C CA . ASP A 1 82 ? -1.815 -5.641 16.675 1.00 85.69 82 ASP A CA 1
ATOM 673 C C . ASP A 1 82 ? -0.839 -5.104 15.616 1.00 85.69 82 ASP A C 1
ATOM 675 O O . ASP A 1 82 ? -0.471 -3.926 15.654 1.00 85.69 82 ASP A O 1
ATOM 679 N N . GLU A 1 83 ? -0.548 -5.869 14.569 1.00 90.56 83 GLU A N 1
ATOM 680 C CA . GLU A 1 83 ? 0.181 -5.391 13.404 1.00 90.56 83 GLU A CA 1
ATOM 681 C C . GLU A 1 83 ? -0.744 -4.698 12.397 1.00 90.56 83 GLU A C 1
ATOM 683 O O . GLU A 1 83 ? -1.798 -5.200 11.992 1.00 90.56 83 GLU A O 1
ATOM 688 N N . LEU A 1 84 ? -0.312 -3.525 11.930 1.00 93.50 84 LEU A N 1
ATOM 689 C CA . LEU A 1 84 ? -0.927 -2.840 10.799 1.00 93.50 84 LEU A CA 1
ATOM 690 C C . LEU A 1 84 ? -0.224 -3.250 9.506 1.00 93.50 84 LEU A C 1
ATOM 692 O O . LEU A 1 84 ? 0.987 -3.072 9.351 1.00 93.50 84 LEU A O 1
ATOM 696 N N . SER A 1 85 ? -1.010 -3.740 8.555 1.00 94.56 85 SER A N 1
ATOM 697 C CA . SER A 1 85 ? -0.575 -4.062 7.201 1.00 94.56 85 SER A CA 1
ATOM 698 C C . SER A 1 85 ? -1.417 -3.307 6.178 1.00 94.56 85 SER A C 1
ATOM 700 O O . SER A 1 85 ? -2.592 -3.031 6.404 1.00 94.56 85 SER A O 1
ATOM 702 N N . ALA A 1 86 ? -0.819 -2.946 5.053 1.00 95.75 86 ALA A N 1
ATOM 703 C CA . ALA A 1 86 ? -1.515 -2.339 3.933 1.00 95.75 86 ALA A CA 1
ATOM 704 C C . ALA A 1 86 ? -1.204 -3.133 2.666 1.00 95.75 86 ALA A C 1
ATOM 706 O O . ALA A 1 86 ? -0.071 -3.546 2.444 1.00 95.75 86 ALA A O 1
ATOM 707 N N . ARG A 1 87 ? -2.217 -3.387 1.848 1.00 95.38 87 ARG A N 1
ATOM 708 C CA . ARG A 1 87 ? -2.115 -4.119 0.590 1.00 95.38 87 ARG A CA 1
ATOM 709 C C . ARG A 1 87 ? -2.512 -3.188 -0.533 1.00 95.38 87 ARG A C 1
ATOM 711 O O . ARG A 1 87 ? -3.590 -2.600 -0.484 1.00 95.38 87 ARG A O 1
ATOM 718 N N . PHE A 1 88 ? -1.660 -3.076 -1.537 1.00 96.00 88 PHE A N 1
ATOM 719 C CA . PHE A 1 88 ? -1.936 -2.291 -2.728 1.00 96.00 88 PHE A CA 1
ATOM 720 C C . PHE A 1 88 ? -1.791 -3.177 -3.950 1.00 96.00 88 PHE A C 1
ATOM 722 O O . PHE A 1 88 ? -0.787 -3.868 -4.094 1.00 96.00 88 PHE A O 1
ATOM 729 N N . ILE A 1 89 ? -2.790 -3.140 -4.822 1.00 95.44 89 ILE A N 1
ATOM 730 C CA . ILE A 1 89 ? -2.726 -3.757 -6.141 1.00 95.44 89 ILE A CA 1
ATOM 731 C C . ILE A 1 89 ? -2.605 -2.619 -7.144 1.00 95.44 89 ILE A C 1
ATOM 733 O O . ILE A 1 89 ? -3.492 -1.762 -7.216 1.00 95.44 89 ILE A O 1
ATOM 737 N N . LEU A 1 90 ? -1.502 -2.591 -7.886 1.00 96.25 90 LEU A N 1
ATOM 738 C CA . LEU A 1 90 ? -1.227 -1.582 -8.901 1.00 96.25 90 LEU A CA 1
ATOM 739 C C . LEU A 1 90 ? -0.947 -2.256 -10.239 1.00 96.25 90 LEU A C 1
ATOM 741 O O . LEU A 1 90 ? -0.142 -3.177 -10.298 1.00 96.25 90 LEU A O 1
ATOM 745 N N . THR A 1 91 ? -1.548 -1.755 -11.311 1.00 96.38 91 THR A N 1
ATOM 746 C CA . THR A 1 91 ? -1.102 -2.071 -12.670 1.00 96.38 91 THR A CA 1
ATOM 747 C C . THR A 1 91 ? 0.142 -1.238 -12.955 1.00 96.38 91 THR A C 1
ATOM 749 O O . THR A 1 91 ? 0.063 -0.008 -12.878 1.00 96.38 91 THR A O 1
ATOM 752 N N . LEU A 1 92 ? 1.274 -1.878 -13.250 1.00 96.50 92 LEU A N 1
ATOM 753 C CA . LEU A 1 92 ? 2.548 -1.202 -13.514 1.00 96.50 92 LEU A CA 1
ATOM 754 C C . LEU A 1 92 ? 2.967 -1.390 -14.975 1.00 96.50 92 LEU A C 1
ATOM 756 O O . LEU A 1 92 ? 2.928 -2.508 -15.487 1.00 96.50 92 LEU A O 1
ATOM 760 N N . ASN A 1 93 ? 3.407 -0.300 -15.606 1.00 96.56 93 ASN A N 1
ATOM 761 C CA . ASN A 1 93 ? 3.942 -0.288 -16.966 1.00 96.56 93 ASN A CA 1
ATOM 762 C C . ASN A 1 93 ? 5.373 0.209 -16.937 1.00 96.56 93 ASN A C 1
ATOM 764 O O . ASN A 1 93 ? 5.616 1.372 -16.614 1.00 96.56 93 ASN A O 1
ATOM 768 N N . PHE A 1 94 ? 6.298 -0.674 -17.277 1.00 95.69 94 PHE A N 1
ATOM 769 C CA . PHE A 1 94 ? 7.724 -0.388 -17.303 1.00 95.69 94 PHE A CA 1
ATOM 770 C C . PHE A 1 94 ? 8.175 -0.102 -18.731 1.00 95.69 94 PHE A C 1
ATOM 772 O O . PHE A 1 94 ? 7.474 -0.425 -19.690 1.00 95.69 94 PHE A O 1
ATOM 779 N N . GLU A 1 95 ? 9.362 0.468 -18.895 1.00 95.69 95 GLU A N 1
ATOM 780 C CA . GLU A 1 95 ? 10.002 0.504 -20.208 1.00 95.69 95 GLU A CA 1
ATOM 781 C C . GLU A 1 95 ? 10.143 -0.920 -20.784 1.00 95.69 95 GLU A C 1
ATOM 783 O O . GLU A 1 95 ? 10.202 -1.891 -20.015 1.00 95.69 95 GLU A O 1
ATOM 788 N N . PRO A 1 96 ? 10.151 -1.076 -22.122 1.00 95.00 96 PRO A N 1
ATOM 789 C CA . PRO A 1 96 ? 10.218 -2.385 -22.757 1.00 95.00 96 PRO A CA 1
ATOM 790 C C . PRO A 1 96 ? 11.394 -3.213 -22.230 1.00 95.00 96 PRO A C 1
ATOM 792 O O . PRO A 1 96 ? 12.557 -2.848 -22.380 1.00 95.00 96 PRO A O 1
ATOM 795 N N . ASN A 1 97 ? 11.080 -4.347 -21.607 1.00 94.12 97 ASN A N 1
ATOM 796 C CA . ASN A 1 97 ? 12.056 -5.310 -21.121 1.00 94.12 97 ASN A CA 1
ATOM 797 C C . ASN A 1 97 ? 11.440 -6.714 -21.222 1.00 94.12 97 ASN A C 1
ATOM 799 O O . ASN A 1 97 ? 10.357 -6.925 -20.671 1.00 94.12 97 ASN A O 1
ATOM 803 N N . PRO A 1 98 ? 12.092 -7.674 -21.901 1.00 91.12 98 PRO A N 1
ATOM 804 C CA . PRO A 1 98 ? 11.535 -9.012 -22.114 1.00 91.12 98 PRO A CA 1
ATOM 805 C C . PRO A 1 98 ? 11.341 -9.806 -20.813 1.00 91.12 98 PRO A C 1
ATOM 807 O O . PRO A 1 98 ? 10.518 -10.716 -20.769 1.00 91.12 98 PRO A O 1
ATOM 810 N N . SER A 1 99 ? 12.059 -9.452 -19.746 1.00 92.12 99 SER A N 1
ATOM 811 C CA . SER A 1 99 ? 12.010 -10.141 -18.453 1.00 92.12 99 SER A CA 1
ATOM 812 C C . SER A 1 99 ? 10.941 -9.594 -17.506 1.00 92.12 99 SER A C 1
ATOM 814 O O . SER A 1 99 ? 10.711 -10.180 -16.448 1.00 92.12 99 SER A O 1
ATOM 816 N N . VAL A 1 100 ? 10.300 -8.467 -17.841 1.00 92.12 100 VAL A N 1
ATOM 817 C CA . VAL A 1 100 ? 9.321 -7.812 -16.966 1.00 92.12 100 VAL A CA 1
ATOM 818 C C . VAL A 1 100 ? 7.961 -7.755 -17.653 1.00 92.12 100 VAL A C 1
ATOM 820 O O . VAL A 1 100 ? 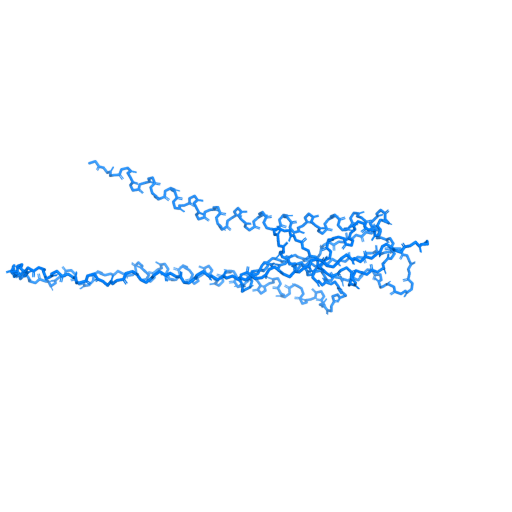7.828 -7.133 -18.708 1.00 92.12 100 VAL A O 1
ATOM 823 N N . PRO A 1 101 ? 6.924 -8.375 -17.068 1.00 91.25 101 PRO A N 1
ATOM 824 C CA . PRO A 1 101 ? 5.609 -8.390 -17.680 1.00 91.25 101 PRO A CA 1
ATOM 825 C C . PRO A 1 101 ? 4.995 -6.985 -17.682 1.00 91.25 101 PRO A C 1
ATOM 827 O O . PRO A 1 101 ? 4.937 -6.291 -16.664 1.00 91.25 101 PRO A O 1
ATOM 830 N N . GLN A 1 102 ? 4.533 -6.582 -18.860 1.00 89.94 102 GLN A N 1
ATOM 831 C CA . GLN A 1 102 ? 3.908 -5.289 -19.123 1.00 89.94 102 GLN A CA 1
ATOM 832 C C . GLN A 1 102 ? 2.426 -5.304 -18.735 1.00 89.94 102 GLN A C 1
ATOM 834 O O . GLN A 1 102 ? 1.793 -6.361 -18.765 1.00 89.94 102 GLN A O 1
ATOM 839 N N . ASN A 1 103 ? 1.857 -4.142 -18.384 1.00 91.44 103 ASN A N 1
ATOM 840 C CA . ASN A 1 103 ? 0.429 -3.978 -18.054 1.00 91.44 103 ASN A CA 1
ATOM 841 C C . ASN A 1 103 ? -0.111 -5.001 -17.047 1.00 91.44 103 ASN A C 1
ATOM 843 O O . ASN A 1 103 ? -1.285 -5.367 -17.077 1.00 91.44 103 ASN A O 1
ATOM 847 N N . SER A 1 104 ? 0.754 -5.466 -16.151 1.00 91.88 104 SER A N 1
ATOM 848 C CA . SER A 1 104 ? 0.430 -6.513 -15.193 1.00 91.88 104 SER A CA 1
ATOM 849 C C . SER A 1 104 ? 0.145 -5.918 -13.825 1.00 91.88 104 SER A C 1
ATOM 851 O O . SER A 1 104 ? 0.682 -4.868 -13.462 1.00 91.88 104 SER A O 1
ATOM 853 N N . ASP A 1 105 ? -0.712 -6.590 -13.064 1.00 95.12 105 ASP A N 1
ATOM 854 C CA . ASP A 1 105 ? -1.033 -6.190 -11.702 1.00 95.12 105 ASP A CA 1
ATOM 855 C C . ASP A 1 105 ? 0.025 -6.718 -10.731 1.00 95.12 105 ASP A C 1
ATOM 857 O O . ASP A 1 105 ? 0.371 -7.899 -10.719 1.00 95.12 105 ASP A O 1
ATOM 861 N N . TRP A 1 106 ? 0.515 -5.834 -9.873 1.00 96.31 106 TRP A N 1
ATOM 862 C CA . TRP A 1 106 ? 1.513 -6.107 -8.850 1.00 96.31 106 TRP A CA 1
ATOM 863 C C . TRP A 1 106 ? 0.922 -5.855 -7.472 1.00 96.31 106 TRP A C 1
ATOM 865 O O . TRP A 1 106 ? 0.246 -4.852 -7.235 1.00 96.31 106 TRP A O 1
ATOM 875 N N . LEU A 1 107 ? 1.189 -6.777 -6.554 1.00 96.19 107 LEU A N 1
ATOM 876 C CA . LEU A 1 107 ? 0.810 -6.682 -5.157 1.00 96.19 107 LEU A CA 1
ATOM 877 C C . LEU A 1 107 ? 1.985 -6.148 -4.339 1.00 96.19 107 LEU A C 1
ATOM 879 O O . LEU A 1 107 ? 3.036 -6.784 -4.259 1.00 96.19 107 LEU A O 1
ATOM 883 N N . PHE A 1 108 ? 1.743 -5.043 -3.645 1.00 97.38 108 PHE A N 1
ATOM 884 C CA . PHE A 1 108 ? 2.589 -4.540 -2.573 1.00 97.38 108 PHE A CA 1
ATOM 885 C C . PHE A 1 108 ? 1.943 -4.858 -1.235 1.00 97.38 108 PHE A C 1
ATOM 887 O O . PHE A 1 108 ? 0.786 -4.505 -0.994 1.00 97.38 108 PHE A O 1
ATOM 894 N N . VAL A 1 109 ? 2.706 -5.478 -0.341 1.00 96.38 109 VAL A N 1
ATOM 895 C CA . VAL A 1 109 ? 2.324 -5.631 1.062 1.00 96.38 109 VAL A CA 1
ATOM 896 C C . VAL A 1 109 ? 3.245 -4.764 1.899 1.00 96.38 109 VAL A C 1
ATOM 898 O O . VAL A 1 109 ? 4.443 -5.017 2.002 1.00 96.38 109 VAL A O 1
ATOM 901 N N . LEU A 1 110 ? 2.673 -3.736 2.508 1.00 97.81 110 LEU A N 1
ATOM 902 C CA . LEU A 1 110 ? 3.337 -2.858 3.453 1.00 97.81 110 LEU A CA 1
ATOM 903 C C . LEU A 1 110 ? 3.003 -3.310 4.874 1.00 97.81 110 LEU A C 1
ATOM 905 O O . LEU A 1 110 ? 1.876 -3.713 5.163 1.00 97.81 110 LEU A O 1
ATOM 909 N N . LYS A 1 111 ? 3.970 -3.205 5.778 1.00 96.62 111 LYS A N 1
ATOM 910 C CA . LYS A 1 111 ? 3.781 -3.364 7.221 1.00 96.62 111 LYS A CA 1
ATOM 911 C C . LYS A 1 111 ? 4.265 -2.116 7.942 1.00 96.62 111 LYS A C 1
ATOM 913 O O . LYS A 1 111 ? 5.220 -1.470 7.507 1.00 96.62 111 LYS A O 1
ATOM 918 N N . LYS A 1 112 ? 3.610 -1.776 9.048 1.00 94.75 112 LYS A N 1
ATOM 919 C CA . LYS A 1 112 ? 4.059 -0.693 9.921 1.00 94.75 112 LYS A CA 1
ATOM 920 C C . LYS A 1 112 ? 5.158 -1.215 10.853 1.00 94.75 112 LYS A C 1
ATOM 922 O O . LYS A 1 112 ? 4.904 -2.110 11.646 1.00 94.75 112 LYS A O 1
ATOM 927 N N . SER A 1 113 ? 6.362 -0.653 10.760 1.00 91.69 113 SER A N 1
ATOM 928 C CA . SER A 1 113 ? 7.546 -1.032 11.542 1.00 91.69 113 SER A CA 1
ATOM 929 C C . SER A 1 113 ? 8.235 0.219 12.086 1.00 91.69 113 SER A C 1
ATOM 931 O O . SER A 1 113 ? 8.656 1.076 11.310 1.00 91.69 113 SER A O 1
ATOM 933 N N . GLY A 1 114 ? 8.365 0.336 13.412 1.00 85.25 114 GLY A N 1
ATOM 934 C CA . GLY A 1 114 ? 9.039 1.481 14.046 1.00 85.25 114 GLY A CA 1
ATOM 935 C C . GLY A 1 114 ? 8.411 2.834 13.688 1.00 85.25 114 GLY A C 1
ATOM 936 O O . GLY A 1 114 ? 9.119 3.792 13.403 1.00 85.25 114 GLY A O 1
ATOM 937 N N . GLY A 1 115 ? 7.079 2.893 13.597 1.00 87.00 115 GLY A N 1
ATOM 938 C CA . GLY A 1 115 ? 6.331 4.104 13.230 1.00 87.00 115 GLY A CA 1
ATOM 939 C C . GLY A 1 115 ? 6.183 4.349 11.724 1.00 87.00 115 GLY A C 1
ATOM 940 O O . GLY A 1 115 ? 5.192 4.958 11.320 1.00 87.00 115 GLY A O 1
ATOM 941 N N . ASN A 1 116 ? 7.073 3.796 10.898 1.00 94.50 116 ASN A N 1
ATOM 942 C CA . ASN A 1 116 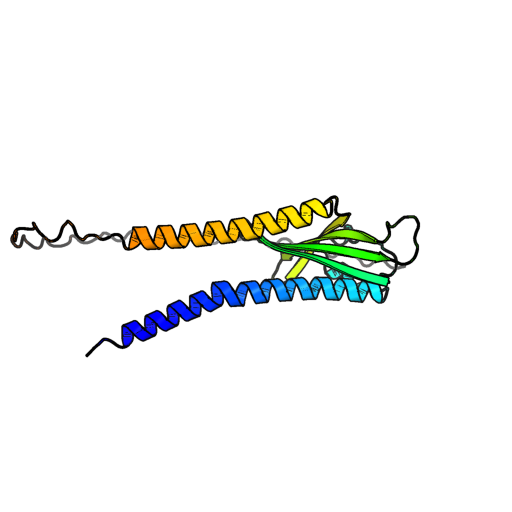? 7.078 3.980 9.446 1.00 94.50 116 ASN A CA 1
ATOM 943 C C . ASN A 1 116 ? 6.453 2.794 8.707 1.00 94.50 116 ASN A C 1
ATOM 945 O O . ASN A 1 116 ? 6.447 1.664 9.195 1.00 94.50 116 ASN A O 1
ATOM 949 N N . TRP A 1 117 ? 5.931 3.037 7.508 1.00 97.44 117 TRP A N 1
ATOM 950 C CA . TRP A 1 117 ? 5.484 1.966 6.621 1.00 97.44 117 TRP A CA 1
ATOM 951 C C . TRP A 1 117 ? 6.648 1.467 5.774 1.00 97.44 117 TRP A C 1
ATOM 953 O O . TRP A 1 117 ? 7.380 2.266 5.194 1.00 97.44 117 TRP A O 1
ATOM 963 N N . LYS A 1 118 ? 6.802 0.146 5.694 1.00 97.56 118 LYS A N 1
ATOM 964 C CA . LYS A 1 118 ? 7.822 -0.501 4.872 1.00 97.56 118 LYS A CA 1
ATOM 965 C C . LYS A 1 118 ? 7.236 -1.634 4.045 1.00 97.56 118 LYS A C 1
ATOM 967 O O . LYS A 1 118 ? 6.325 -2.323 4.497 1.00 97.56 118 LYS A O 1
ATOM 972 N N . VAL A 1 119 ? 7.778 -1.844 2.852 1.00 97.81 119 VAL A N 1
ATOM 973 C CA . VAL A 1 119 ? 7.438 -2.954 1.964 1.00 97.81 119 VAL A CA 1
ATOM 974 C C . VAL A 1 119 ? 7.975 -4.247 2.571 1.00 97.81 119 VAL A C 1
ATOM 976 O O . VAL A 1 119 ? 9.182 -4.443 2.722 1.00 97.81 119 VAL A O 1
ATOM 979 N N . ALA A 1 120 ? 7.053 -5.117 2.965 1.00 96.81 120 ALA A N 1
ATOM 980 C CA . ALA A 1 120 ? 7.343 -6.462 3.438 1.00 96.81 120 ALA A CA 1
ATOM 981 C C . ALA A 1 120 ? 7.420 -7.459 2.275 1.00 96.81 120 ALA A C 1
ATOM 983 O O . ALA A 1 120 ? 8.164 -8.437 2.351 1.00 96.81 120 ALA A O 1
ATOM 984 N N . ASP A 1 121 ? 6.635 -7.216 1.222 1.00 96.38 121 ASP A N 1
ATOM 985 C CA . ASP A 1 121 ? 6.502 -8.120 0.086 1.00 96.38 121 ASP A CA 1
ATOM 986 C C . ASP A 1 121 ? 6.088 -7.378 -1.191 1.00 96.38 121 ASP A C 1
ATOM 988 O O . ASP A 1 121 ? 5.295 -6.432 -1.142 1.00 96.38 121 ASP A O 1
ATOM 992 N N . PHE A 1 122 ? 6.619 -7.832 -2.322 1.00 96.62 122 PHE A N 1
ATOM 993 C CA . PHE A 1 122 ? 6.347 -7.297 -3.651 1.00 96.62 122 PHE A CA 1
ATOM 994 C C . PHE A 1 122 ? 6.381 -8.438 -4.666 1.00 96.62 122 PHE A C 1
ATOM 996 O O . PHE A 1 122 ? 7.381 -9.145 -4.776 1.00 96.62 122 PHE A O 1
ATOM 1003 N N . ARG A 1 123 ? 5.279 -8.644 -5.390 1.00 95.25 123 ARG A N 1
ATOM 1004 C CA . ARG A 1 123 ? 5.145 -9.748 -6.351 1.00 95.25 123 ARG A CA 1
ATOM 1005 C C . ARG A 1 123 ? 4.055 -9.477 -7.375 1.00 95.25 123 ARG A C 1
ATOM 1007 O O . ARG A 1 123 ? 3.164 -8.667 -7.129 1.00 95.25 123 ARG A O 1
ATOM 1014 N N . LEU A 1 124 ? 4.068 -10.226 -8.473 1.00 94.62 124 LEU A N 1
ATOM 1015 C CA . LEU A 1 124 ? 2.944 -10.270 -9.405 1.00 94.62 124 LEU A CA 1
ATOM 1016 C C . LEU A 1 124 ? 1.678 -10.737 -8.686 1.00 94.62 124 LEU A C 1
ATOM 1018 O O . LEU A 1 124 ? 1.672 -11.735 -7.957 1.00 94.62 124 LEU A O 1
ATOM 1022 N N . SER A 1 125 ? 0.603 -9.982 -8.875 1.00 91.25 125 SER A N 1
ATOM 1023 C CA . SER A 1 125 ? -0.711 -10.343 -8.379 1.00 91.25 125 SER A CA 1
ATOM 1024 C C . SER A 1 125 ? -1.239 -11.506 -9.209 1.00 91.25 125 SER A C 1
ATOM 1026 O O . SER A 1 125 ? -1.441 -11.381 -10.411 1.00 91.25 125 SER A O 1
ATOM 1028 N N . LYS A 1 126 ? -1.498 -12.641 -8.556 1.00 83.12 126 LYS A N 1
ATOM 1029 C CA . LYS A 1 126 ? -2.256 -13.743 -9.165 1.00 83.12 126 LYS A CA 1
ATOM 1030 C C . LYS A 1 126 ? -3.767 -13.505 -9.118 1.00 83.12 126 LYS A C 1
ATOM 1032 O O . LYS A 1 126 ? -4.514 -14.347 -9.599 1.00 83.12 126 LYS A O 1
ATOM 1037 N N . LEU A 1 127 ? -4.221 -12.416 -8.483 1.00 70.06 127 LEU A N 1
ATOM 1038 C CA . LEU A 1 127 ? -5.648 -12.130 -8.411 1.00 70.06 127 LEU A CA 1
ATOM 1039 C C . LEU A 1 127 ? -6.157 -11.772 -9.796 1.00 70.06 127 LEU A C 1
ATOM 1041 O O . LEU A 1 127 ? -5.712 -10.790 -10.391 1.00 70.06 127 LEU A O 1
ATOM 1045 N N . HIS A 1 128 ? -7.128 -12.549 -10.263 1.00 66.12 128 HIS A N 1
ATOM 1046 C CA . HIS A 1 128 ? -7.862 -12.208 -11.460 1.00 66.12 128 HIS A CA 1
ATOM 1047 C C . HIS A 1 128 ? -8.703 -10.944 -11.181 1.00 66.12 128 HIS A C 1
ATOM 1049 O O . HIS A 1 128 ? -9.216 -10.778 -10.067 1.00 66.12 128 HIS A O 1
ATOM 1055 N N . PRO A 1 129 ? -8.899 -10.033 -12.152 1.00 63.09 129 PRO A N 1
ATOM 1056 C CA . PRO A 1 129 ? -9.681 -8.809 -11.944 1.00 63.09 129 PRO A CA 1
ATOM 1057 C C . PRO A 1 129 ? -11.107 -9.044 -11.412 1.00 63.09 129 PRO A C 1
ATOM 1059 O O . PRO A 1 129 ? -11.663 -8.190 -10.716 1.00 63.09 129 PRO A O 1
ATOM 1062 N N . SER A 1 130 ? -11.701 -10.205 -11.711 1.00 67.12 130 SER A N 1
ATOM 1063 C CA . SER A 1 130 ? -12.994 -10.641 -11.162 1.00 67.12 130 SER A CA 1
ATOM 1064 C C . SER A 1 130 ? -12.953 -10.840 -9.648 1.00 67.12 130 SER A C 1
ATOM 1066 O O . SER A 1 130 ? -13.893 -10.456 -8.953 1.00 67.12 130 SER A O 1
ATOM 1068 N N . ASP A 1 131 ? -11.852 -11.378 -9.131 1.00 73.19 131 ASP A N 1
ATOM 1069 C CA . ASP A 1 131 ? -11.697 -11.702 -7.716 1.00 73.19 131 ASP A CA 1
ATOM 1070 C C . ASP A 1 131 ? -11.543 -10.427 -6.898 1.00 73.19 131 ASP A C 1
ATOM 1072 O O . ASP A 1 131 ? -12.077 -10.330 -5.801 1.00 73.19 131 ASP A O 1
ATOM 1076 N N . ILE A 1 132 ? -10.899 -9.402 -7.465 1.00 68.25 132 ILE A N 1
ATOM 1077 C CA . ILE A 1 132 ? -10.783 -8.079 -6.842 1.00 68.25 132 ILE A CA 1
ATOM 1078 C C . ILE A 1 132 ? -12.173 -7.463 -6.636 1.00 68.25 132 ILE A C 1
ATOM 1080 O O . ILE A 1 132 ? -12.462 -6.958 -5.550 1.00 68.25 132 ILE A O 1
ATOM 1084 N N . LYS A 1 133 ? -13.053 -7.543 -7.645 1.00 70.19 133 LYS A N 1
ATOM 1085 C CA . LYS A 1 133 ? -14.435 -7.043 -7.540 1.00 70.19 133 LYS A CA 1
ATOM 1086 C C . LYS A 1 133 ? -15.252 -7.836 -6.524 1.00 70.19 133 LYS A C 1
ATOM 1088 O O . LYS A 1 133 ? -15.948 -7.240 -5.710 1.00 70.19 133 LYS A O 1
ATOM 1093 N N . GLN A 1 134 ? -15.148 -9.165 -6.539 1.00 73.56 134 GLN A N 1
ATOM 1094 C CA . GLN A 1 134 ? -15.847 -10.008 -5.567 1.00 73.56 134 GLN A CA 1
ATOM 1095 C C . GLN A 1 134 ? -15.344 -9.774 -4.144 1.00 73.56 134 GLN A C 1
ATOM 1097 O O . GLN A 1 134 ? -16.128 -9.773 -3.200 1.00 73.56 134 GLN A O 1
ATOM 1102 N N . GLN A 1 135 ? -14.043 -9.560 -3.974 1.00 69.88 135 GLN A N 1
ATOM 1103 C CA . GLN A 1 135 ? -13.453 -9.302 -2.672 1.00 69.88 135 GLN A CA 1
ATOM 1104 C C . GLN A 1 135 ? -13.879 -7.929 -2.147 1.00 69.88 135 GLN A C 1
ATOM 1106 O O . GLN A 1 135 ? -14.266 -7.848 -0.987 1.00 69.88 135 GLN A O 1
ATOM 1111 N N . ALA A 1 136 ? -13.914 -6.895 -2.994 1.00 67.00 136 ALA A N 1
ATOM 1112 C CA . ALA A 1 136 ? -14.494 -5.598 -2.643 1.00 67.00 136 ALA A CA 1
ATOM 1113 C C . ALA A 1 136 ? -15.969 -5.734 -2.215 1.00 67.00 136 ALA A C 1
ATOM 1115 O O . ALA A 1 136 ? -16.312 -5.347 -1.104 1.00 67.00 136 ALA A O 1
ATOM 1116 N N . ALA A 1 137 ? -16.795 -6.422 -3.012 1.00 72.19 137 ALA A N 1
ATOM 1117 C CA . ALA A 1 137 ? -18.206 -6.651 -2.688 1.00 72.19 137 ALA A CA 1
ATOM 1118 C C . ALA A 1 137 ? -18.408 -7.431 -1.375 1.00 72.19 137 ALA A C 1
ATOM 1120 O O . ALA A 1 137 ? -19.335 -7.160 -0.616 1.00 72.19 137 ALA A O 1
ATOM 1121 N N . ARG A 1 138 ? -17.527 -8.395 -1.068 1.00 73.56 138 ARG A N 1
ATOM 1122 C CA . ARG A 1 138 ? -17.550 -9.118 0.214 1.00 73.56 138 ARG A CA 1
ATOM 1123 C C . ARG A 1 138 ? -17.190 -8.219 1.394 1.00 73.56 138 ARG A C 1
ATOM 1125 O O . ARG A 1 138 ? -17.725 -8.433 2.476 1.00 73.56 138 ARG A O 1
ATOM 1132 N N . TYR A 1 139 ? -16.293 -7.251 1.207 1.00 67.25 139 TYR A N 1
ATOM 1133 C CA . TYR A 1 139 ? -15.962 -6.282 2.250 1.00 67.25 139 TYR A CA 1
ATOM 1134 C C . TYR A 1 139 ? -17.116 -5.323 2.520 1.00 67.25 139 TYR A C 1
ATOM 1136 O O . TYR A 1 139 ? -17.443 -5.122 3.688 1.00 67.25 139 TYR A O 1
ATOM 1144 N N . ASP A 1 140 ? -17.763 -4.816 1.473 1.00 69.56 140 ASP A N 1
ATOM 1145 C CA . ASP A 1 140 ? -18.935 -3.948 1.614 1.00 69.56 140 ASP A CA 1
ATOM 1146 C C . ASP A 1 140 ? -20.065 -4.698 2.341 1.00 69.56 140 ASP A C 1
ATOM 1148 O O . ASP A 1 140 ? -20.555 -4.250 3.377 1.00 69.56 140 ASP A O 1
ATOM 1152 N N . ALA A 1 141 ? -20.354 -5.935 1.921 1.00 76.69 141 ALA A N 1
ATOM 1153 C CA . ALA A 1 141 ? -21.347 -6.779 2.584 1.00 76.69 141 ALA A CA 1
ATOM 1154 C C . ALA A 1 141 ? -20.985 -7.130 4.042 1.00 76.69 141 ALA A C 1
ATOM 1156 O O . ALA A 1 141 ? -21.872 -7.300 4.881 1.00 76.69 141 ALA A O 1
ATOM 1157 N N . ALA A 1 142 ? -19.697 -7.276 4.372 1.00 73.25 142 ALA A N 1
ATOM 1158 C CA . ALA A 1 142 ? -19.259 -7.534 5.744 1.00 73.25 142 ALA A CA 1
ATOM 1159 C C . ALA A 1 142 ? -19.410 -6.294 6.638 1.00 73.25 142 ALA A C 1
ATOM 1161 O O . ALA A 1 142 ? -19.789 -6.434 7.802 1.00 73.25 142 ALA A O 1
ATOM 1162 N N . ALA A 1 143 ? -19.147 -5.099 6.103 1.00 69.62 143 ALA A N 1
ATOM 1163 C CA . ALA A 1 143 ? -19.378 -3.843 6.807 1.00 69.62 143 ALA A CA 1
ATOM 1164 C C . ALA A 1 143 ? -20.875 -3.638 7.096 1.00 69.62 143 ALA A C 1
ATOM 1166 O O . ALA A 1 143 ? -21.233 -3.333 8.234 1.00 69.62 143 ALA A O 1
ATOM 1167 N N . ASP A 1 144 ? -21.743 -3.915 6.118 1.00 81.19 144 ASP A N 1
ATOM 1168 C CA . ASP A 1 144 ? -23.199 -3.833 6.286 1.00 81.19 144 ASP A CA 1
ATOM 1169 C C . ASP A 1 144 ? -23.710 -4.818 7.344 1.00 81.19 144 ASP A C 1
ATOM 1171 O O . ASP A 1 144 ? -24.497 -4.454 8.219 1.00 81.19 144 ASP A O 1
ATOM 1175 N N . ARG A 1 145 ? -23.215 -6.063 7.330 1.00 83.62 145 ARG A N 1
ATOM 1176 C CA . ARG A 1 145 ? -23.548 -7.057 8.365 1.00 83.62 145 ARG A CA 1
ATOM 1177 C C . ARG A 1 145 ? -23.089 -6.620 9.752 1.00 83.62 145 ARG A C 1
ATOM 1179 O O . ARG A 1 145 ? -23.840 -6.782 10.709 1.00 83.62 145 ARG A O 1
ATOM 1186 N N . ALA A 1 146 ? -21.889 -6.053 9.868 1.00 82.50 146 ALA A N 1
ATOM 1187 C CA . ALA A 1 146 ? -21.391 -5.543 11.141 1.00 82.50 146 ALA A CA 1
ATOM 1188 C C . ALA A 1 146 ? -22.258 -4.385 11.666 1.00 82.50 146 ALA A C 1
ATOM 1190 O O . ALA A 1 146 ? -22.566 -4.349 12.857 1.00 82.50 146 ALA A O 1
ATOM 1191 N N . ALA A 1 147 ? -22.701 -3.480 10.788 1.00 81.69 147 ALA A N 1
ATOM 1192 C CA . ALA A 1 147 ? -23.603 -2.389 11.149 1.00 81.69 147 ALA A CA 1
ATOM 1193 C C . ALA A 1 147 ? -24.983 -2.902 11.595 1.00 81.69 147 ALA A C 1
ATOM 1195 O O . ALA A 1 147 ? -25.494 -2.473 12.631 1.00 81.69 147 ALA A O 1
ATOM 1196 N N . LEU A 1 148 ? -25.560 -3.866 10.869 1.00 88.62 148 LEU A N 1
ATOM 1197 C CA . LEU A 1 148 ? -26.826 -4.507 11.245 1.00 88.62 148 LEU A CA 1
ATOM 1198 C C . LEU A 1 148 ? -26.727 -5.196 12.606 1.00 88.62 148 LEU A C 1
ATOM 1200 O O . LEU A 1 148 ? -27.598 -5.013 13.452 1.00 88.62 148 LEU A O 1
ATOM 1204 N N . GLN A 1 149 ? -25.637 -5.919 12.853 1.00 91.12 149 GLN A N 1
ATOM 1205 C CA . GLN A 1 149 ? -25.438 -6.608 14.122 1.00 91.12 149 GLN A CA 1
ATOM 1206 C C . GLN A 1 149 ? -25.255 -5.631 15.291 1.00 91.12 149 GLN A C 1
ATOM 1208 O O . GLN A 1 149 ? -25.746 -5.879 16.389 1.00 91.12 149 GLN A O 1
ATOM 1213 N N . GLN A 1 150 ? -24.612 -4.482 15.067 1.00 87.00 150 GLN A N 1
ATOM 1214 C CA . GLN A 1 150 ? -24.559 -3.413 16.067 1.00 87.00 150 GLN A CA 1
ATOM 1215 C C . GLN A 1 150 ? -25.943 -2.821 16.357 1.00 87.00 150 GLN A C 1
ATOM 1217 O O . GLN A 1 150 ? -26.262 -2.586 17.521 1.00 87.00 150 GLN A O 1
ATOM 1222 N N . MET A 1 151 ? -26.778 -2.612 15.333 1.00 87.31 151 MET A N 1
ATOM 1223 C CA . MET A 1 151 ? -28.157 -2.147 15.526 1.00 87.31 151 MET A CA 1
ATOM 1224 C C . MET A 1 151 ? -29.002 -3.163 16.295 1.00 87.31 151 MET A C 1
ATOM 1226 O O . MET A 1 151 ? -29.782 -2.776 17.163 1.00 87.31 151 MET A O 1
ATOM 1230 N N . GLU A 1 152 ? -28.842 -4.453 16.005 1.00 88.56 152 GLU A N 1
ATOM 1231 C CA . GLU A 1 152 ? -29.549 -5.526 16.704 1.00 88.56 152 GLU A CA 1
ATOM 1232 C C . GLU A 1 152 ? -29.121 -5.615 18.174 1.00 88.56 152 GLU A C 1
ATOM 1234 O O . GLU A 1 152 ? -29.976 -5.611 19.058 1.00 88.56 152 GLU A O 1
ATOM 1239 N N . ASN A 1 153 ? -27.815 -5.546 18.450 1.00 87.69 153 ASN A N 1
ATOM 1240 C CA . ASN A 1 153 ? -27.281 -5.490 19.814 1.00 87.69 153 ASN A CA 1
ATOM 1241 C C . ASN A 1 153 ? -27.746 -4.236 20.577 1.00 87.69 153 ASN A C 1
ATOM 1243 O O . ASN A 1 153 ? -28.037 -4.298 21.769 1.00 87.69 153 ASN A O 1
ATOM 1247 N N . ALA A 1 154 ? -27.848 -3.085 19.906 1.00 83.25 154 ALA A N 1
ATOM 1248 C CA . ALA A 1 154 ? -28.371 -1.862 20.515 1.00 83.25 154 ALA A CA 1
ATOM 1249 C C . ALA A 1 154 ? -29.880 -1.949 20.806 1.00 83.25 154 ALA A C 1
ATOM 1251 O O . ALA A 1 154 ? -30.359 -1.337 21.764 1.00 83.25 154 ALA A O 1
ATOM 1252 N N . ARG A 1 155 ? -30.639 -2.711 20.004 1.00 84.06 155 ARG A N 1
ATOM 1253 C CA . ARG A 1 155 ? -32.060 -2.987 20.261 1.00 84.06 155 ARG A CA 1
ATOM 1254 C C . ARG A 1 155 ? -32.244 -3.924 21.449 1.00 84.06 155 ARG A C 1
ATOM 1256 O O . ARG A 1 155 ? -33.088 -3.633 22.288 1.00 84.06 155 ARG A O 1
ATOM 1263 N N . THR A 1 156 ? -31.459 -4.996 21.553 1.00 82.44 156 THR A N 1
ATOM 1264 C CA . THR A 1 156 ? -31.543 -5.935 22.685 1.00 82.44 156 THR A CA 1
ATOM 1265 C C . THR A 1 156 ? -31.038 -5.325 23.990 1.00 82.44 156 THR A C 1
ATOM 1267 O O . THR A 1 156 ? -31.654 -5.553 25.023 1.00 82.44 156 THR A O 1
ATOM 1270 N N . ALA A 1 157 ? -30.015 -4.466 23.959 1.00 77.31 157 ALA A N 1
ATOM 1271 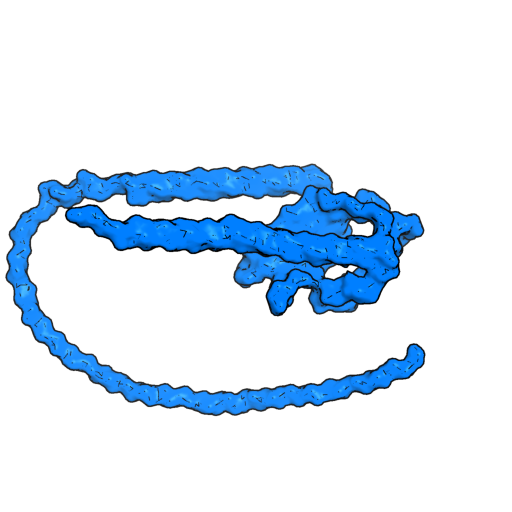C CA . ALA A 1 157 ? -29.545 -3.749 25.152 1.00 77.31 157 ALA A CA 1
ATOM 1272 C C . ALA A 1 157 ? -30.565 -2.737 25.717 1.00 77.31 157 ALA A C 1
ATOM 1274 O O . ALA A 1 157 ? -30.500 -2.396 26.892 1.00 77.31 157 ALA A O 1
ATOM 1275 N N . ASN A 1 158 ? -31.508 -2.259 24.895 1.00 66.88 158 ASN A N 1
ATOM 1276 C CA . ASN A 1 158 ? -32.598 -1.371 25.319 1.00 66.88 158 ASN A CA 1
ATOM 1277 C C . ASN A 1 158 ? -33.954 -2.097 25.433 1.00 66.88 158 ASN A C 1
ATOM 1279 O O . ASN A 1 158 ? -34.965 -1.456 25.733 1.00 66.88 158 ASN A O 1
ATOM 1283 N N . ALA A 1 159 ? -33.994 -3.414 25.186 1.00 59.03 159 ALA A N 1
ATOM 1284 C CA . ALA A 1 159 ? -35.173 -4.240 25.410 1.00 59.03 159 ALA A CA 1
ATOM 1285 C C . ALA A 1 159 ? -35.311 -4.445 26.934 1.00 59.03 159 ALA A C 1
ATOM 1287 O O . ALA A 1 159 ? -34.444 -5.048 27.559 1.00 59.03 159 ALA A O 1
ATOM 1288 N N . PRO A 1 160 ? -36.326 -3.846 27.563 1.00 56.66 160 PRO A N 1
ATOM 1289 C CA . PRO A 1 160 ? -36.190 -3.300 28.906 1.00 56.66 160 PRO A CA 1
ATOM 1290 C C . PRO A 1 160 ? -36.356 -4.316 30.041 1.00 56.66 160 PRO A C 1
ATOM 1292 O O . PRO A 1 160 ? -37.237 -5.172 29.998 1.00 56.66 160 PRO A O 1
ATOM 1295 N N . GLU A 1 161 ? -35.671 -4.021 31.150 1.00 53.47 161 GLU A N 1
ATOM 1296 C CA . GLU A 1 161 ? -35.988 -4.363 32.552 1.00 53.47 161 GLU A CA 1
ATOM 1297 C C . GLU A 1 161 ? -37.399 -3.892 33.007 1.00 53.47 161 GLU A C 1
ATOM 1299 O O . GLU A 1 161 ? -37.653 -3.647 34.184 1.00 53.47 161 GLU A O 1
ATOM 1304 N N . ARG A 1 162 ? -38.376 -3.751 32.098 1.00 54.44 162 ARG A N 1
ATOM 1305 C CA . ARG A 1 162 ? -39.742 -3.296 32.415 1.00 54.44 162 ARG A CA 1
ATOM 1306 C C . ARG A 1 162 ? -40.590 -4.337 33.152 1.00 54.44 162 ARG A C 1
ATOM 1308 O O . ARG A 1 162 ? -41.758 -4.054 33.394 1.00 54.44 162 ARG A O 1
ATOM 1315 N N . GLN A 1 163 ? -40.056 -5.504 33.515 1.00 52.34 163 GLN A N 1
ATOM 1316 C CA . GLN A 1 163 ? -40.844 -6.542 34.191 1.00 52.3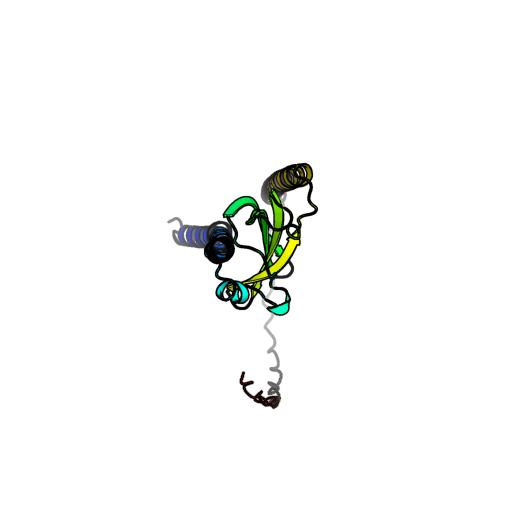4 163 GLN A CA 1
ATOM 1317 C C . GLN A 1 163 ? -40.537 -6.761 35.679 1.00 52.34 163 GLN A C 1
ATOM 1319 O O . GLN A 1 163 ? -41.332 -7.433 36.326 1.00 52.34 163 GLN A O 1
ATOM 1324 N N . GLU A 1 164 ? -39.508 -6.150 36.280 1.00 51.84 164 GLU A N 1
ATOM 1325 C CA . GLU A 1 164 ? -39.178 -6.436 37.697 1.00 51.84 164 GLU A CA 1
ATOM 1326 C C . GLU A 1 164 ? -39.420 -5.300 38.701 1.00 51.84 164 GLU A C 1
ATOM 1328 O O . GLU A 1 164 ? -39.185 -5.474 39.894 1.00 51.84 164 GLU A O 1
ATOM 1333 N N . GLN A 1 165 ? -39.995 -4.164 38.295 1.00 48.47 165 GLN A N 1
ATOM 1334 C CA . GLN A 1 165 ? -40.310 -3.080 39.241 1.00 48.47 165 GLN A CA 1
ATOM 1335 C C . GLN A 1 165 ? -41.657 -3.209 39.976 1.00 48.47 165 GLN A C 1
ATOM 1337 O O . GLN A 1 165 ? -42.082 -2.249 40.617 1.00 48.47 165 GLN A O 1
ATOM 1342 N N . GLN A 1 166 ? -42.328 -4.368 39.936 1.00 51.81 166 GLN A N 1
ATOM 1343 C CA . GLN A 1 166 ? -43.642 -4.525 40.580 1.00 51.81 166 GLN A CA 1
ATOM 1344 C C . GLN A 1 166 ? -43.694 -5.436 41.813 1.00 51.81 166 GLN A C 1
ATOM 1346 O O . GLN A 1 166 ? -44.748 -5.498 42.427 1.00 51.81 166 GLN A O 1
ATOM 1351 N N . ASN A 1 167 ? -42.598 -6.065 42.255 1.00 55.47 167 ASN A N 1
ATOM 1352 C CA . ASN A 1 167 ? -42.606 -6.838 43.506 1.00 55.47 167 ASN A CA 1
ATOM 1353 C C . ASN A 1 167 ? -41.246 -6.810 44.226 1.00 55.47 167 ASN A C 1
ATOM 1355 O O . ASN A 1 167 ? -40.482 -7.766 44.156 1.00 55.47 167 ASN A O 1
ATOM 1359 N N . GLN A 1 168 ? -40.958 -5.747 44.983 1.00 45.50 168 GLN A N 1
ATOM 1360 C CA . GLN A 1 168 ? -40.014 -5.855 46.103 1.00 45.50 168 GLN A CA 1
ATOM 1361 C C . GLN A 1 168 ? -40.646 -5.322 47.397 1.00 45.50 168 GLN A C 1
ATOM 1363 O O . GLN A 1 168 ? -40.893 -4.118 47.515 1.00 45.50 168 GLN A O 1
ATOM 1368 N N . PRO A 1 169 ? -40.924 -6.197 48.381 1.00 52.22 169 PRO A N 1
ATOM 1369 C CA . PRO A 1 169 ? -41.296 -5.777 49.720 1.00 52.22 169 PRO A CA 1
ATOM 1370 C C . PRO A 1 169 ? -40.080 -5.185 50.442 1.00 52.22 169 PRO A C 1
ATOM 1372 O O . PRO A 1 169 ? -38.975 -5.723 50.395 1.00 52.22 169 PRO A O 1
ATOM 1375 N N . LYS A 1 170 ? -40.316 -4.069 51.142 1.00 52.81 170 LYS A N 1
ATOM 1376 C CA . LYS A 1 170 ? -39.390 -3.454 52.100 1.00 52.81 170 LYS A CA 1
ATOM 1377 C C . LYS A 1 170 ? -38.878 -4.515 53.079 1.00 52.81 170 LYS A C 1
ATOM 1379 O O . LYS A 1 170 ? -39.661 -5.018 53.882 1.00 52.81 170 LYS A O 1
ATOM 1384 N N . GLN A 1 171 ? -37.579 -4.798 53.060 1.00 49.50 171 GLN A N 1
ATOM 1385 C CA . GLN A 1 171 ? -36.917 -5.525 54.136 1.00 49.50 171 GLN A CA 1
ATOM 1386 C C . GLN A 1 171 ? -35.849 -4.670 54.807 1.00 49.50 171 GLN A C 1
ATOM 1388 O O . GLN A 1 171 ? -35.186 -3.828 54.203 1.00 49.50 171 GLN A O 1
ATOM 1393 N N . GLN A 1 172 ? -35.828 -4.865 56.117 1.00 53.12 172 GLN A N 1
ATOM 1394 C CA . GLN A 1 172 ? -35.239 -4.053 57.157 1.00 53.12 172 GLN A CA 1
ATOM 1395 C C . GLN A 1 172 ? -33.714 -4.064 57.153 1.00 53.12 172 GLN A C 1
ATOM 1397 O O . GLN A 1 172 ? -33.056 -5.033 56.780 1.00 53.12 172 GLN A O 1
ATOM 1402 N N . ALA A 1 173 ? -33.193 -2.954 57.669 1.00 52.47 173 ALA A N 1
ATOM 1403 C CA . ALA A 1 173 ? -31.821 -2.758 58.088 1.00 52.47 173 ALA A CA 1
ATOM 1404 C C . ALA A 1 173 ? -31.296 -3.951 58.904 1.00 52.47 173 ALA A C 1
ATOM 1406 O O . ALA A 1 173 ? -31.870 -4.309 59.930 1.00 52.47 173 ALA A O 1
ATOM 1407 N N . SER A 1 174 ? -30.177 -4.521 58.460 1.00 53.34 174 SER A N 1
ATOM 1408 C CA . SER A 1 174 ? -29.347 -5.425 59.253 1.00 53.34 174 SER A CA 1
ATOM 1409 C C . SER A 1 174 ? -27.927 -4.867 59.315 1.00 53.34 174 SER A C 1
ATOM 1411 O O . SER A 1 174 ? -27.212 -4.809 58.321 1.00 53.34 174 SER A O 1
ATOM 1413 N N . GLU A 1 175 ? -27.614 -4.371 60.508 1.00 53.38 175 GLU A N 1
ATOM 1414 C CA . GLU A 1 175 ? -26.379 -4.558 61.271 1.00 53.38 175 GLU A CA 1
ATOM 1415 C C . GLU A 1 175 ? -25.026 -4.469 60.539 1.00 53.38 175 GLU A C 1
ATOM 1417 O O . GLU A 1 175 ? -24.554 -5.379 59.856 1.00 53.38 175 GLU A O 1
ATOM 1422 N N . VAL A 1 176 ? -24.355 -3.342 60.784 1.00 50.81 176 VAL A N 1
ATOM 1423 C CA . VAL A 1 176 ? -22.976 -3.051 60.388 1.00 50.81 176 VAL A CA 1
ATOM 1424 C C . VAL A 1 176 ? -22.016 -3.940 61.181 1.00 50.81 176 VAL A C 1
ATOM 1426 O O . VAL A 1 176 ? -21.788 -3.735 62.371 1.00 50.81 176 VAL A O 1
ATOM 1429 N N . LYS A 1 177 ? -21.412 -4.917 60.501 1.00 61.19 177 LYS A N 1
ATOM 1430 C CA . LYS A 1 177 ? -20.329 -5.745 61.043 1.00 61.19 177 LYS A CA 1
ATOM 1431 C C . LYS A 1 177 ? -18.990 -4.995 60.907 1.00 61.19 177 LYS A C 1
ATOM 1433 O O . LYS A 1 177 ? -18.669 -4.556 59.801 1.00 61.19 177 LYS A O 1
ATOM 1438 N N . PRO A 1 178 ? -18.188 -4.842 61.976 1.00 62.41 178 PRO A N 1
ATOM 1439 C CA . PRO A 1 178 ? -16.922 -4.116 61.905 1.00 62.41 178 PRO A CA 1
ATOM 1440 C C . PRO A 1 178 ? -15.877 -4.867 61.064 1.00 62.41 178 PRO A C 1
ATOM 1442 O O . PRO A 1 178 ? -15.707 -6.085 61.186 1.00 62.41 178 PRO A O 1
ATOM 1445 N N . LEU A 1 179 ? -15.172 -4.115 60.210 1.00 59.41 179 LEU A N 1
ATOM 1446 C CA . LEU A 1 179 ? -14.073 -4.602 59.378 1.00 59.41 179 LEU A CA 1
ATOM 1447 C C . LEU A 1 179 ? -12.901 -5.082 60.244 1.00 59.41 179 LEU A C 1
ATOM 1449 O O . LEU A 1 179 ? -12.408 -4.356 61.107 1.00 59.41 179 LEU A O 1
ATOM 1453 N N . ARG A 1 180 ? -12.413 -6.295 59.965 1.00 66.06 180 ARG A N 1
ATOM 1454 C CA . ARG A 1 180 ? -11.125 -6.774 60.481 1.00 66.06 180 ARG A CA 1
ATOM 1455 C C . ARG A 1 180 ? -9.971 -6.130 59.697 1.00 66.06 180 ARG A C 1
ATOM 1457 O O . ARG A 1 180 ? -10.093 -5.978 58.480 1.00 66.06 180 ARG A O 1
ATOM 1464 N N . PRO A 1 181 ? -8.849 -5.802 60.356 1.00 64.94 181 PRO A N 1
ATOM 1465 C CA . PRO A 1 181 ? -7.663 -5.277 59.693 1.00 64.94 181 PRO A CA 1
ATOM 1466 C C . PRO A 1 181 ? -7.011 -6.335 58.791 1.00 64.94 181 PRO A C 1
ATOM 1468 O O . PRO A 1 181 ? -6.893 -7.506 59.154 1.00 64.94 181 PRO A O 1
ATOM 1471 N N . ILE A 1 182 ? -6.594 -5.895 57.604 1.00 68.56 182 ILE A N 1
ATOM 1472 C CA . ILE A 1 182 ? -5.896 -6.697 56.597 1.00 68.56 182 ILE A CA 1
ATOM 1473 C C . ILE A 1 182 ? -4.399 -6.708 56.955 1.00 68.56 182 ILE A C 1
ATOM 1475 O O . ILE A 1 182 ? -3.811 -5.631 57.074 1.00 68.56 182 ILE A O 1
ATOM 1479 N N . PRO A 1 183 ? -3.752 -7.876 57.121 1.00 65.38 183 PRO A N 1
ATOM 1480 C CA . PRO A 1 183 ? -2.309 -7.940 57.316 1.00 65.38 183 PRO A CA 1
ATOM 1481 C C . PRO A 1 183 ? -1.587 -7.539 56.022 1.00 65.38 183 PRO A C 1
ATOM 1483 O O . PRO A 1 183 ? -1.796 -8.135 54.963 1.00 65.38 183 PRO A O 1
ATOM 1486 N N . MET A 1 184 ? -0.734 -6.515 56.111 1.00 61.59 184 MET A N 1
ATOM 1487 C CA . MET A 1 184 ? 0.169 -6.125 55.029 1.00 61.59 184 MET A CA 1
ATOM 1488 C C . MET A 1 184 ? 1.172 -7.252 54.772 1.00 61.59 184 MET A C 1
ATOM 1490 O O . MET A 1 184 ? 1.884 -7.681 55.680 1.00 61.59 184 MET A O 1
ATOM 1494 N N . LYS A 1 185 ? 1.231 -7.730 53.526 1.00 66.69 185 LYS A N 1
ATOM 1495 C CA . LYS A 1 185 ? 2.315 -8.606 53.075 1.00 66.69 185 LYS A CA 1
ATOM 1496 C C . LYS A 1 185 ? 3.610 -7.792 52.926 1.00 66.69 185 LYS A C 1
ATOM 1498 O O . LYS A 1 185 ? 3.536 -6.646 52.478 1.00 66.69 185 LYS A O 1
ATOM 1503 N N . PRO A 1 186 ? 4.778 -8.370 53.256 1.00 63.41 186 PRO A N 1
ATOM 1504 C CA . PRO A 1 186 ? 6.071 -7.748 53.003 1.00 63.41 186 PRO A CA 1
ATOM 1505 C C . PRO A 1 186 ? 6.254 -7.475 51.508 1.00 63.41 186 PRO A C 1
ATOM 1507 O O . PRO A 1 186 ? 5.954 -8.326 50.671 1.00 63.41 186 PRO A O 1
ATOM 1510 N N . VAL A 1 187 ? 6.734 -6.277 51.190 1.00 67.69 187 VAL A N 1
ATOM 1511 C CA . VAL A 1 187 ? 7.132 -5.880 49.839 1.00 67.69 187 VAL A CA 1
ATOM 1512 C C . VAL A 1 187 ? 8.423 -6.625 49.502 1.00 67.69 187 VAL A C 1
ATOM 1514 O O . VAL A 1 187 ? 9.476 -6.315 50.052 1.00 67.69 187 VAL A O 1
ATOM 1517 N N . GLU A 1 188 ? 8.339 -7.623 48.624 1.00 61.62 188 GLU A N 1
ATOM 1518 C CA . GLU A 1 188 ? 9.521 -8.239 48.022 1.00 61.62 188 GLU A CA 1
ATOM 1519 C C . GLU A 1 188 ? 10.134 -7.266 47.012 1.00 61.62 188 GLU A C 1
ATOM 1521 O O . GLU A 1 188 ? 9.509 -6.857 46.031 1.00 61.62 188 GLU A O 1
ATOM 1526 N N . THR A 1 189 ? 11.373 -6.868 47.283 1.00 66.88 189 THR A N 1
ATOM 1527 C CA . THR A 1 189 ? 12.211 -6.078 46.386 1.00 66.88 189 THR A CA 1
ATOM 1528 C C . THR A 1 189 ? 12.537 -6.908 45.138 1.00 66.88 189 THR A C 1
ATOM 1530 O O . THR A 1 189 ? 13.020 -8.034 45.278 1.00 66.88 189 THR A O 1
ATOM 1533 N N . PRO A 1 190 ? 12.334 -6.389 43.915 1.00 65.19 190 PRO A N 1
ATOM 1534 C CA . PRO A 1 190 ? 12.705 -7.120 42.712 1.00 65.19 190 PRO A CA 1
ATOM 1535 C C . PRO A 1 190 ? 14.237 -7.230 42.578 1.00 65.19 190 PRO A C 1
ATOM 1537 O O . PRO A 1 190 ? 14.953 -6.265 42.874 1.00 65.19 190 PRO A O 1
ATOM 1540 N N . PRO A 1 191 ? 14.757 -8.380 42.114 1.00 60.97 191 PRO A N 1
ATOM 1541 C CA . PRO A 1 191 ? 16.177 -8.558 41.850 1.00 60.97 191 PRO A CA 1
ATOM 1542 C C . PRO A 1 191 ? 16.625 -7.663 40.688 1.00 60.97 191 PRO A C 1
ATOM 1544 O O . PRO A 1 191 ? 15.958 -7.564 39.658 1.00 60.97 191 PRO A O 1
ATOM 1547 N N . GLN A 1 192 ? 17.774 -7.007 40.866 1.00 53.41 192 GLN A N 1
ATOM 1548 C CA . GLN A 1 192 ? 18.457 -6.274 39.805 1.00 53.41 192 GLN A CA 1
ATOM 1549 C C . GLN A 1 192 ? 18.881 -7.243 38.700 1.00 53.41 192 GLN A C 1
ATOM 1551 O O . GLN A 1 192 ? 19.823 -8.016 38.873 1.00 53.41 192 GLN A O 1
ATOM 1556 N N . ASP A 1 193 ? 18.207 -7.174 37.555 1.00 54.03 193 ASP A N 1
ATOM 1557 C CA . ASP A 1 193 ? 18.610 -7.919 36.371 1.00 54.03 193 ASP A CA 1
ATOM 1558 C C . ASP A 1 193 ? 19.733 -7.171 35.635 1.00 54.03 193 ASP A C 1
ATOM 1560 O O . ASP A 1 193 ? 19.535 -6.142 34.982 1.00 54.03 193 ASP A O 1
ATOM 1564 N N . GLN A 1 194 ? 20.954 -7.683 35.794 1.00 58.25 194 GLN A N 1
ATOM 1565 C CA . GLN A 1 194 ? 22.135 -7.287 35.034 1.00 58.25 194 GLN A CA 1
ATOM 1566 C C . GLN A 1 194 ? 22.142 -7.999 33.675 1.00 58.25 194 GLN A C 1
ATOM 1568 O O . GLN A 1 194 ? 22.968 -8.878 33.414 1.00 58.25 194 GLN A O 1
ATOM 1573 N N . THR A 1 195 ? 21.279 -7.591 32.747 1.00 55.75 195 THR A N 1
ATOM 1574 C CA . THR A 1 195 ? 21.428 -8.028 31.353 1.00 55.75 195 THR A CA 1
ATOM 1575 C C . THR A 1 195 ? 22.499 -7.211 30.640 1.00 55.75 195 THR A C 1
ATOM 1577 O O . THR A 1 195 ? 22.286 -6.101 30.151 1.00 55.75 195 THR A O 1
ATOM 1580 N N . LYS A 1 196 ? 23.682 -7.830 30.609 1.00 49.41 196 LYS A N 1
ATOM 1581 C CA . LYS A 1 196 ? 24.775 -7.693 29.641 1.00 49.41 196 LYS A CA 1
ATOM 1582 C C . LYS A 1 196 ? 24.354 -7.068 28.305 1.00 49.41 196 LYS A C 1
ATOM 1584 O O . LYS A 1 196 ? 23.534 -7.610 27.568 1.00 49.41 196 LYS A O 1
ATOM 1589 N N . ARG A 1 197 ? 25.039 -5.981 27.946 1.00 54.19 197 ARG A N 1
ATOM 1590 C CA . ARG A 1 197 ? 25.099 -5.440 26.583 1.00 54.19 197 ARG A CA 1
ATOM 1591 C C . ARG A 1 197 ? 25.804 -6.444 25.655 1.00 54.19 197 ARG A C 1
ATOM 1593 O O . ARG A 1 197 ? 26.948 -6.794 25.949 1.00 54.19 197 ARG A O 1
ATOM 1600 N N . PRO A 1 198 ? 25.216 -6.863 24.522 1.00 55.06 198 PRO A N 1
ATOM 1601 C CA . PRO A 1 198 ? 25.991 -7.469 23.451 1.00 55.06 198 PRO A CA 1
ATOM 1602 C C . PRO A 1 198 ? 26.726 -6.369 22.672 1.00 55.06 198 PRO A C 1
ATOM 1604 O O . PRO A 1 198 ? 26.147 -5.351 22.290 1.00 55.06 198 PRO A O 1
ATOM 1607 N N . GLY A 1 199 ? 28.033 -6.564 22.504 1.00 44.16 199 GLY A N 1
ATOM 1608 C CA . GLY A 1 199 ? 28.936 -5.644 21.826 1.00 44.16 199 GLY A CA 1
ATOM 1609 C C . GLY A 1 199 ? 28.599 -5.453 20.349 1.00 44.16 199 GLY A C 1
ATOM 1610 O O . GLY A 1 199 ? 28.298 -6.403 19.627 1.00 44.16 199 GLY A O 1
ATOM 1611 N N . TYR A 1 200 ? 28.707 -4.208 19.895 1.00 44.22 200 TYR A N 1
ATOM 1612 C CA . TYR A 1 200 ? 28.744 -3.882 18.477 1.00 44.22 200 TYR A CA 1
ATOM 1613 C C . TYR A 1 200 ? 30.107 -4.294 17.912 1.00 44.22 200 TYR A C 1
ATOM 1615 O O . TYR A 1 200 ? 31.144 -3.777 18.326 1.00 44.22 200 TYR A O 1
ATOM 1623 N N . ARG A 1 201 ? 30.098 -5.233 16.964 1.00 44.62 201 ARG A N 1
ATOM 1624 C CA . ARG A 1 201 ? 31.249 -5.558 16.118 1.00 44.62 201 ARG A CA 1
ATOM 1625 C C . ARG A 1 201 ? 31.181 -4.658 14.883 1.00 44.62 201 ARG A C 1
ATOM 1627 O O . ARG A 1 201 ? 30.204 -4.716 14.140 1.00 44.62 201 ARG A O 1
ATOM 1634 N N . ALA A 1 202 ? 32.193 -3.817 14.696 1.00 44.12 202 ALA A N 1
ATOM 1635 C CA . ALA A 1 202 ? 32.386 -3.058 13.466 1.00 44.12 202 ALA A CA 1
ATOM 1636 C C . ALA A 1 202 ? 32.651 -4.020 12.294 1.00 44.12 202 ALA A C 1
ATOM 1638 O O . ALA A 1 202 ? 33.372 -5.005 12.455 1.00 44.12 202 ALA A O 1
ATOM 1639 N N . ILE A 1 203 ? 32.070 -3.731 11.129 1.00 48.81 203 ILE A N 1
ATOM 1640 C CA . ILE A 1 203 ? 32.385 -4.400 9.861 1.00 48.81 203 ILE A CA 1
ATOM 1641 C C . ILE A 1 203 ? 33.173 -3.392 9.009 1.00 48.81 203 ILE A C 1
ATOM 1643 O O . ILE A 1 203 ? 32.748 -2.235 8.933 1.00 48.81 203 ILE A O 1
ATOM 1647 N N . PRO A 1 204 ? 34.315 -3.783 8.417 1.00 50.19 204 PRO A N 1
ATOM 1648 C CA . PRO A 1 204 ? 35.159 -2.884 7.643 1.00 50.19 204 PRO A CA 1
ATOM 1649 C C . PRO A 1 204 ? 34.519 -2.489 6.308 1.00 50.19 204 PRO A C 1
ATOM 1651 O O . PRO A 1 204 ? 33.775 -3.253 5.692 1.00 50.19 204 PRO A O 1
ATOM 1654 N N . ALA A 1 205 ? 34.854 -1.271 5.884 1.00 40.66 205 ALA A N 1
ATOM 1655 C CA . ALA A 1 205 ? 34.602 -0.744 4.555 1.00 40.66 205 ALA A CA 1
ATOM 1656 C C . ALA A 1 205 ? 35.285 -1.621 3.497 1.00 40.66 205 ALA A C 1
ATOM 1658 O O . ALA A 1 205 ? 36.453 -1.974 3.656 1.00 40.66 205 ALA A O 1
ATOM 1659 N N . TYR A 1 206 ? 34.566 -1.931 2.420 1.00 41.88 206 TYR A N 1
ATOM 1660 C CA . TYR A 1 206 ? 35.183 -2.410 1.192 1.00 41.88 206 TYR A CA 1
ATOM 1661 C C . TYR A 1 206 ? 35.313 -1.250 0.212 1.00 41.88 206 TYR A C 1
ATOM 1663 O O . TYR A 1 206 ? 34.350 -0.533 -0.064 1.00 41.88 206 TYR A O 1
ATOM 1671 N N . VAL A 1 207 ? 36.556 -1.093 -0.222 1.00 41.75 207 VAL A N 1
ATOM 1672 C CA . VAL A 1 207 ? 37.044 -0.313 -1.350 1.00 41.75 207 VAL A CA 1
ATOM 1673 C C . VAL A 1 207 ? 36.892 -1.196 -2.587 1.00 41.75 207 VAL A C 1
ATOM 1675 O O . VAL A 1 207 ? 37.299 -2.357 -2.534 1.00 41.75 207 VAL A O 1
ATOM 1678 N N . ASP A 1 208 ? 36.220 -0.677 -3.611 1.00 49.44 208 ASP A N 1
ATOM 1679 C CA . ASP A 1 208 ? 36.671 -0.596 -5.013 1.00 49.44 208 ASP A CA 1
ATOM 1680 C C . ASP A 1 208 ? 35.589 0.107 -5.852 1.00 49.44 208 ASP A C 1
ATOM 1682 O O . ASP A 1 208 ? 34.419 -0.349 -5.838 1.00 49.44 208 ASP A O 1
#

Radius of gyration: 29.18 Å; chains: 1; bounding box: 81×36×85 Å

Foldseek 3Di:
DPPCVVVVVVVVVVVVCCCVPPVVVVVVQVQLVVLVVVLLVCLQVVNQPVNCVQAPDSVQRDDAARWPDKDWDDKDWDADPNKIKIKTWMQTAHDDDPVDDGRFIKIFIWTQDPNHIHTHDIDTDPDDSVNVVVVVVVVVVVVVVVVVVVVVVVVVVVPDPPPPPPDDDDDDDDDDDDDDDDDDDDDDDDDDDPDDDDDDDDDDDDDD